Protein AF-A0A6P0J1I3-F1 (afdb_monomer)

Secondary structure (DSSP, 8-state):
-------PPPP-------PPPPPPPP-----------HHHHHHHHHHHHHHHHHHHHHHHHHHHHHHHTPPP-EEEEEEEE---TTTTTSHHHHTTTSTT-----S--HHHHHHHHT-HHHHHHHHHHHTTT-TT--HHHHHHHEEEEE-TTSSEEEEEEEES-HHHHHHHHHHHHHHHHHHHHHT-

Solvent-accessible surface area (backbone atoms only — not comparable to full-atom values): 11989 Å² total; per-residue (Å²): 134,90,80,91,84,82,82,78,84,81,82,86,80,77,87,85,84,79,84,77,81,77,82,74,77,74,85,84,74,72,80,78,71,92,62,82,64,57,68,63,52,51,56,49,44,70,78,40,40,69,60,51,50,50,53,51,50,54,53,46,65,64,47,49,71,58,63,73,68,57,80,64,74,40,75,51,74,52,76,46,81,62,74,63,87,61,70,87,80,58,63,85,72,53,58,82,76,54,78,87,61,88,71,74,86,58,70,63,58,68,60,50,52,51,55,70,66,28,70,71,59,46,44,63,42,44,64,61,46,38,75,82,40,70,85,64,43,73,67,67,50,55,73,38,47,44,78,43,66,55,78,94,56,56,34,37,39,39,34,38,53,41,75,48,65,69,59,46,50,52,54,51,51,44,48,51,52,52,54,51,51,52,62,59,73,71,104

Radius of gyration: 41.88 Å; Cα contacts (8 Å, |Δi|>4): 114; chains: 1; bounding box: 74×70×117 Å

pLDDT: mean 77.7, std 18.68, range [36.69, 96.56]

Mean predicted aligned error: 16.61 Å

Sequence (187 aa):
MINNFSPSPLPVASNNGNFPPLPQGSPWLEPDDSEWDLGRWLMVLERRSLVIIGVVATGMSYVYPRTVNEEPIYQSKFRILVEPVNAANDLGNLTSVLGQQNLKSGLDYETQIQVLRSPELMALVLQELQKTHPEISYNSLISDLKITRLGKTKILEISYQGNDPDLILTILNQLAEVYLTYSLEER

Foldseek 3Di:
DDDDDDDDDDDDDDDDDDDDPDDDDDPPDDPPPPDPPVVVVVVVCVVCVVVVCVVVVVVCVVCVVVVVPPQDKDKDKDKDQDDDPPPPPDCPPPDVPDPDDPPPPPDPVVVVVCVLLDPVLVVQLCVVLCVPPVVDDSVNFVVQWDWDDDPSHSMIMIMGMDRDPVSRVSSNVSSVVSVVVVSVVSD

Structure (mmCIF, N/CA/C/O backbone):
data_AF-A0A6P0J1I3-F1
#
_entry.id   AF-A0A6P0J1I3-F1
#
loop_
_atom_site.group_PDB
_atom_site.id
_atom_site.type_symbol
_atom_site.label_atom_id
_atom_site.label_alt_id
_atom_site.label_comp_id
_atom_site.label_asym_id
_atom_site.label_entity_id
_atom_site.label_seq_id
_atom_site.pdbx_PDB_ins_code
_atom_site.Cartn_x
_atom_site.Cartn_y
_atom_site.Cartn_z
_atom_site.occupancy
_atom_site.B_iso_or_equiv
_atom_site.auth_seq_id
_atom_site.auth_comp_id
_atom_site.auth_asym_id
_atom_site.auth_atom_id
_atom_site.pdbx_PDB_model_num
ATOM 1 N N . MET A 1 1 ? 32.118 61.249 -86.527 1.00 38.62 1 MET A N 1
ATOM 2 C CA . MET A 1 1 ? 32.386 59.845 -86.144 1.00 38.62 1 MET A CA 1
ATOM 3 C C . MET A 1 1 ? 31.019 59.163 -86.021 1.00 38.62 1 MET A C 1
ATOM 5 O O . MET A 1 1 ? 30.212 59.699 -85.280 1.00 38.62 1 MET A O 1
ATOM 9 N N . ILE A 1 2 ? 30.610 58.351 -87.015 1.00 36.69 2 ILE A N 1
ATOM 10 C CA . ILE A 1 2 ? 30.537 56.858 -86.973 1.00 36.69 2 ILE A CA 1
ATOM 11 C C . ILE A 1 2 ? 29.423 56.404 -85.991 1.00 36.69 2 ILE A C 1
ATOM 13 O O . ILE A 1 2 ? 29.505 56.791 -84.838 1.00 36.69 2 ILE A O 1
ATOM 17 N N . ASN A 1 3 ? 28.378 55.607 -86.264 1.00 37.66 3 ASN A N 1
ATOM 18 C CA . ASN A 1 3 ? 27.874 54.787 -87.381 1.00 37.66 3 ASN A CA 1
ATOM 19 C C . ASN A 1 3 ? 26.369 54.510 -87.102 1.00 37.66 3 ASN A C 1
ATOM 21 O O . ASN A 1 3 ? 25.982 54.364 -85.949 1.00 37.66 3 ASN A O 1
ATOM 25 N N . ASN A 1 4 ? 25.481 54.600 -88.096 1.00 42.16 4 ASN A N 1
ATOM 26 C CA . ASN A 1 4 ? 24.854 53.481 -88.826 1.00 42.16 4 ASN A CA 1
ATOM 27 C C . ASN A 1 4 ? 24.135 52.411 -87.974 1.00 42.16 4 ASN A C 1
ATOM 29 O O . ASN A 1 4 ? 24.782 51.508 -87.455 1.00 42.16 4 ASN A O 1
ATOM 33 N N . PHE A 1 5 ? 22.798 52.426 -87.990 1.00 43.12 5 PHE A N 1
ATOM 34 C CA . PHE A 1 5 ? 21.978 51.222 -87.829 1.00 43.12 5 PHE A CA 1
ATOM 35 C C . PHE A 1 5 ? 20.846 51.245 -88.858 1.00 43.12 5 PHE A C 1
ATOM 37 O O . PHE A 1 5 ? 19.848 51.943 -88.704 1.00 43.12 5 PHE A O 1
ATOM 44 N N . SER A 1 6 ? 21.038 50.482 -89.932 1.00 55.91 6 SER A N 1
ATOM 45 C CA . SER A 1 6 ? 19.956 50.047 -90.814 1.00 55.91 6 SER A CA 1
ATOM 46 C C . SER A 1 6 ? 19.303 48.808 -90.195 1.00 55.91 6 SER A C 1
ATOM 48 O O . SER A 1 6 ? 20.028 47.852 -89.915 1.00 55.91 6 SER A O 1
ATOM 50 N N . PRO A 1 7 ? 17.978 48.759 -89.992 1.00 58.03 7 PRO A N 1
ATOM 51 C CA . PRO A 1 7 ? 17.292 47.499 -89.757 1.00 58.03 7 PRO A CA 1
ATOM 52 C C . PRO A 1 7 ? 16.921 46.853 -91.101 1.00 58.03 7 PRO A C 1
ATOM 54 O O . PRO A 1 7 ? 16.130 47.392 -91.874 1.00 58.03 7 PRO A O 1
ATOM 57 N N . SER A 1 8 ? 17.508 45.690 -91.383 1.00 55.69 8 SER A N 1
ATOM 58 C CA . SER A 1 8 ? 17.100 44.807 -92.481 1.00 55.69 8 SER A CA 1
ATOM 59 C C . SER A 1 8 ? 15.675 44.274 -92.242 1.00 55.69 8 SER A C 1
ATOM 61 O O . SER A 1 8 ? 15.341 43.962 -91.096 1.00 55.69 8 SER A O 1
ATOM 63 N N . PRO A 1 9 ? 14.832 44.114 -93.278 1.00 55.75 9 PRO A N 1
ATOM 64 C CA . PRO A 1 9 ? 13.500 43.540 -93.115 1.00 55.75 9 PRO A CA 1
ATOM 65 C C . PRO A 1 9 ? 13.587 42.025 -92.874 1.00 55.75 9 PRO A C 1
ATOM 67 O O . PRO A 1 9 ? 14.337 41.321 -93.552 1.00 55.75 9 PRO A O 1
ATOM 70 N N . LEU A 1 10 ? 12.804 41.516 -91.919 1.00 53.19 10 LEU A N 1
ATOM 71 C CA . LEU A 1 10 ? 12.631 40.075 -91.730 1.00 53.19 10 LEU A CA 1
ATOM 72 C C . LEU A 1 10 ? 11.754 39.504 -92.861 1.00 53.19 10 LEU A C 1
ATOM 74 O O . LEU A 1 10 ? 10.752 40.126 -93.226 1.00 53.19 10 LEU A O 1
ATOM 78 N N . PRO A 1 11 ? 12.101 38.334 -93.424 1.00 52.66 11 PRO A N 1
ATOM 79 C CA . PRO A 1 11 ? 11.354 37.734 -94.520 1.00 52.66 11 PRO A CA 1
ATOM 80 C C . PRO A 1 11 ? 9.991 37.213 -94.043 1.00 52.66 11 PRO A C 1
ATOM 82 O O . PRO A 1 11 ? 9.906 36.410 -93.116 1.00 52.66 11 PRO A O 1
ATOM 85 N N . VAL A 1 12 ? 8.919 37.632 -94.720 1.00 50.69 12 VAL A N 1
ATOM 86 C CA . VAL A 1 12 ? 7.600 36.995 -94.610 1.00 50.69 12 VAL A CA 1
ATOM 87 C C . VAL A 1 12 ? 7.656 35.688 -95.398 1.00 50.69 12 VAL A C 1
ATOM 89 O O . VAL A 1 12 ? 7.603 35.690 -96.627 1.00 50.69 12 VAL A O 1
ATOM 92 N N . ALA A 1 13 ? 7.799 34.566 -94.693 1.00 45.72 13 ALA A N 1
ATOM 93 C CA . ALA A 1 13 ? 7.677 33.242 -95.286 1.00 45.72 13 ALA A CA 1
ATOM 94 C C . ALA A 1 13 ? 6.192 32.865 -95.406 1.00 45.72 13 ALA A C 1
ATOM 96 O O . ALA A 1 13 ? 5.467 32.740 -94.420 1.00 45.72 13 ALA A O 1
ATOM 97 N N . SER A 1 14 ? 5.764 32.726 -96.657 1.00 43.69 14 SER A N 1
ATOM 98 C CA . SER A 1 14 ? 4.448 32.293 -97.110 1.00 43.69 14 SER A CA 1
ATOM 99 C C . SER A 1 14 ? 4.128 30.852 -96.694 1.00 43.69 14 SER A C 1
ATOM 101 O O . SER A 1 14 ? 4.871 29.934 -97.020 1.00 43.69 14 SER A O 1
ATOM 103 N N . ASN A 1 15 ? 2.975 30.694 -96.042 1.00 49.19 15 ASN A N 1
ATOM 104 C CA . ASN A 1 15 ? 1.936 29.683 -96.275 1.00 49.19 15 ASN A CA 1
ATOM 105 C C . ASN A 1 15 ? 2.357 28.314 -96.858 1.00 49.19 15 ASN A C 1
ATOM 107 O O . ASN A 1 15 ? 2.600 28.212 -98.060 1.00 49.19 15 ASN A O 1
ATOM 111 N N . ASN A 1 16 ? 2.318 27.264 -96.025 1.00 43.78 16 ASN A N 1
ATOM 112 C CA . ASN A 1 16 ? 1.574 26.014 -96.271 1.00 43.78 16 ASN A CA 1
ATOM 113 C C . ASN A 1 16 ? 1.935 24.934 -95.232 1.00 43.78 16 ASN A C 1
ATOM 115 O O . ASN A 1 16 ? 3.087 24.517 -95.153 1.00 43.78 16 ASN A O 1
ATOM 119 N N . GLY A 1 17 ? 0.924 24.389 -94.546 1.00 44.28 17 GLY A N 1
ATOM 120 C CA . GLY A 1 17 ? 0.972 23.022 -94.009 1.00 44.28 17 GLY A CA 1
ATOM 121 C C . GLY A 1 17 ? 0.945 22.871 -92.484 1.00 44.28 17 GLY A C 1
ATOM 122 O O . GLY A 1 17 ? 1.840 23.327 -91.787 1.00 44.28 17 GLY A O 1
ATOM 123 N N . ASN A 1 18 ? -0.058 22.115 -92.020 1.00 46.62 18 ASN A N 1
ATOM 124 C CA . ASN A 1 18 ? -0.163 21.431 -90.725 1.00 46.62 18 ASN A CA 1
ATOM 125 C C . ASN A 1 18 ? -0.131 22.277 -89.439 1.00 46.62 18 ASN A C 1
ATOM 127 O O . ASN A 1 18 ? 0.920 22.574 -88.878 1.00 46.62 18 ASN A O 1
ATOM 131 N N . PHE A 1 19 ? -1.315 22.508 -88.865 1.00 51.97 19 PHE A N 1
ATOM 132 C CA . PHE A 1 19 ? -1.425 22.784 -87.433 1.00 51.97 19 PHE A CA 1
ATOM 133 C C . PHE A 1 19 ? -0.961 21.544 -86.640 1.00 51.97 19 PHE A C 1
ATOM 135 O O . PHE A 1 19 ? -1.405 20.435 -86.956 1.00 51.97 19 PHE A O 1
ATOM 142 N N . PRO A 1 20 ? -0.086 21.680 -85.628 1.00 60.12 20 PRO A N 1
ATOM 143 C CA . PRO A 1 20 ? 0.224 20.574 -84.729 1.00 60.12 20 PRO A CA 1
ATOM 144 C C . PRO A 1 20 ? -1.030 20.191 -83.918 1.00 60.12 20 PRO A C 1
ATOM 146 O O . PRO A 1 20 ? -1.821 21.078 -83.579 1.00 60.12 20 PRO A O 1
ATOM 149 N N . PRO A 1 21 ? -1.247 18.902 -83.591 1.00 61.88 21 PRO A N 1
ATOM 150 C CA . PRO A 1 21 ? -2.333 18.524 -82.696 1.00 61.88 21 PRO A CA 1
ATOM 151 C C . PRO A 1 21 ? -2.118 19.179 -81.325 1.00 61.88 21 PRO A C 1
ATOM 153 O O . PRO A 1 21 ? -0.993 19.237 -80.823 1.00 61.88 21 PRO A O 1
ATOM 156 N N . LEU A 1 22 ? -3.202 19.685 -80.730 1.00 56.06 22 LEU A N 1
ATOM 157 C CA . LEU A 1 22 ? -3.197 20.212 -79.365 1.00 56.06 22 LEU A CA 1
ATOM 158 C C . LEU A 1 22 ? -2.636 19.145 -78.406 1.00 56.06 22 LEU A C 1
ATOM 160 O O . LEU A 1 22 ? -2.958 17.964 -78.574 1.00 56.06 22 LEU A O 1
ATOM 164 N N . PRO A 1 23 ? -1.807 19.527 -77.417 1.00 58.03 23 PRO A N 1
ATOM 165 C CA . PRO A 1 23 ? -1.237 18.577 -76.475 1.00 58.03 23 PRO A CA 1
ATOM 166 C C . PRO A 1 23 ? -2.370 17.859 -75.739 1.00 58.03 23 PRO A C 1
ATOM 168 O O . PRO A 1 23 ? -3.188 18.493 -75.070 1.00 58.03 23 PRO A O 1
ATOM 171 N N . GLN A 1 24 ? -2.430 16.535 -75.898 1.00 59.28 24 GLN A N 1
ATOM 172 C CA . GLN A 1 24 ? -3.292 15.696 -75.078 1.00 59.28 24 GLN A CA 1
ATOM 173 C C . GLN A 1 24 ? -2.924 15.913 -73.612 1.00 59.28 24 GLN A C 1
ATOM 175 O O . GLN A 1 24 ? -1.741 15.990 -73.269 1.00 59.28 24 GLN A O 1
ATOM 180 N N . GLY A 1 25 ? -3.955 16.059 -72.779 1.00 48.34 25 GLY A N 1
ATOM 181 C CA . GLY A 1 25 ? -3.821 16.256 -71.345 1.00 48.34 25 GLY A CA 1
ATOM 182 C C . GLY A 1 25 ? -2.841 15.254 -70.749 1.00 48.34 25 GLY A C 1
ATOM 183 O O . GLY A 1 25 ? -2.860 14.066 -71.064 1.00 48.34 25 GLY A O 1
ATOM 184 N N . SER A 1 26 ? -1.957 15.770 -69.907 1.00 53.91 26 SER A N 1
ATOM 185 C CA . SER A 1 26 ? -1.086 14.979 -69.057 1.00 53.91 26 SER A CA 1
ATOM 186 C C . SER A 1 26 ? -1.870 13.856 -68.360 1.00 53.91 26 SER A C 1
ATOM 188 O O . SER A 1 26 ? -2.873 14.170 -67.721 1.00 53.91 26 SER A O 1
ATOM 190 N N . PRO A 1 27 ? -1.387 12.599 -68.359 1.00 51.66 27 PRO A N 1
ATOM 191 C CA . PRO A 1 27 ? -1.979 11.506 -67.578 1.00 51.66 27 PRO A CA 1
ATOM 192 C C . PRO A 1 27 ? -1.726 11.664 -66.065 1.00 51.66 27 PRO A C 1
ATOM 194 O O . PRO A 1 27 ? -1.972 10.759 -65.278 1.00 51.66 27 PRO A O 1
ATOM 197 N N . TRP A 1 28 ? -1.210 12.816 -65.635 1.00 53.59 28 TRP A N 1
ATOM 198 C CA . TRP A 1 28 ? -0.947 13.125 -64.241 1.00 53.59 28 TRP A CA 1
ATOM 199 C C . TRP A 1 28 ? -2.260 13.474 -63.544 1.00 53.59 28 TRP A C 1
ATOM 201 O O . 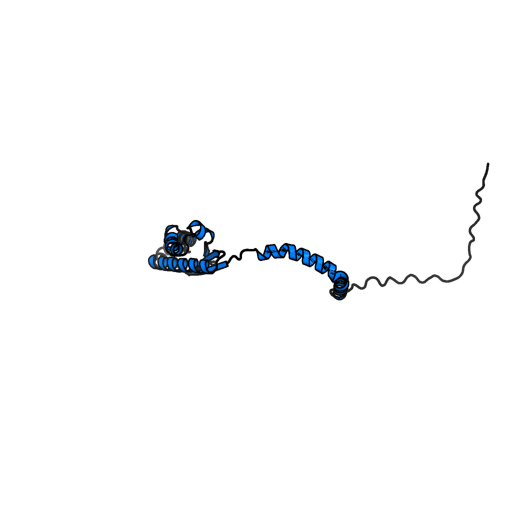TRP A 1 28 ? -2.647 14.639 -63.511 1.00 53.59 28 TRP A O 1
ATOM 211 N N . LEU A 1 29 ? -2.952 12.444 -63.067 1.00 58.31 29 LEU A N 1
ATOM 212 C CA . LEU A 1 29 ? -3.575 12.308 -61.745 1.00 58.31 29 LEU A CA 1
ATOM 213 C C . LEU A 1 29 ? -4.582 11.146 -61.834 1.00 58.31 29 LEU A C 1
ATOM 215 O O . LEU A 1 29 ? -5.794 11.348 -61.836 1.00 58.31 29 LEU A O 1
ATOM 219 N N . GLU A 1 30 ? -4.077 9.915 -61.895 1.00 56.91 30 GLU A N 1
ATOM 220 C CA . GLU A 1 30 ? -4.781 8.848 -61.185 1.00 56.91 30 GLU A CA 1
ATOM 221 C C . GLU A 1 30 ? -4.474 9.065 -59.697 1.00 56.91 30 GLU A C 1
ATOM 223 O O . GLU A 1 30 ? -3.298 9.198 -59.332 1.00 56.91 30 GLU A O 1
ATOM 228 N N . PRO A 1 31 ? -5.493 9.224 -58.838 1.00 57.59 31 PRO A N 1
ATOM 229 C CA . PRO A 1 31 ? -5.269 9.147 -57.411 1.00 57.59 31 PRO A CA 1
ATOM 230 C C . PRO A 1 31 ? -4.819 7.711 -57.146 1.00 57.59 31 PRO A C 1
ATOM 232 O O . PRO A 1 31 ? -5.569 6.777 -57.397 1.00 57.59 31 PRO A O 1
ATOM 235 N N . ASP A 1 32 ? -3.564 7.544 -56.733 1.00 59.25 32 ASP A N 1
ATOM 236 C CA . ASP A 1 32 ? -3.074 6.270 -56.219 1.00 59.25 32 ASP A CA 1
ATOM 237 C C . ASP A 1 32 ? -3.875 6.013 -54.944 1.00 59.25 32 ASP A C 1
ATOM 239 O O . ASP A 1 32 ? -3.686 6.678 -53.914 1.00 59.25 32 ASP A O 1
ATOM 243 N N . ASP A 1 33 ? -4.895 5.173 -55.091 1.00 58.94 33 ASP A N 1
ATOM 244 C CA . ASP A 1 33 ? -5.772 4.746 -54.024 1.00 58.94 33 ASP A CA 1
ATOM 245 C C . ASP A 1 33 ? -4.883 4.290 -52.874 1.00 58.94 33 ASP A C 1
ATOM 247 O O . ASP A 1 33 ? -3.932 3.538 -53.056 1.00 58.94 33 ASP A O 1
ATOM 251 N N . SER A 1 34 ? -5.150 4.826 -51.692 1.00 62.56 34 SER A N 1
ATOM 252 C CA . SER A 1 34 ? -4.352 4.686 -50.483 1.00 62.56 34 SER A CA 1
ATOM 253 C C . SER A 1 34 ? -4.163 3.226 -50.043 1.00 62.56 34 SER A C 1
ATOM 255 O O . SER A 1 34 ? -4.785 2.771 -49.085 1.00 62.56 34 SER A O 1
ATOM 257 N N . GLU A 1 35 ? -3.270 2.507 -50.704 1.00 61.16 35 GLU A N 1
ATOM 258 C CA . GLU A 1 35 ? -2.689 1.250 -50.272 1.00 61.16 35 GLU A CA 1
ATOM 259 C C . GLU A 1 35 ? -1.276 1.600 -49.817 1.00 61.16 35 GLU A C 1
ATOM 261 O O . GLU A 1 35 ? -0.476 2.144 -50.573 1.00 61.16 35 GLU A O 1
ATOM 266 N N . TRP A 1 36 ? -0.987 1.417 -48.528 1.00 60.84 36 TRP A N 1
ATOM 267 C CA . TRP A 1 36 ? 0.335 1.699 -47.976 1.00 60.84 36 TRP A CA 1
ATOM 268 C C . TRP A 1 36 ? 1.431 1.171 -48.904 1.00 60.84 36 TRP A C 1
ATOM 270 O O . TRP A 1 36 ? 1.520 -0.032 -49.137 1.00 60.84 36 TRP A O 1
ATOM 280 N N . ASP A 1 37 ? 2.287 2.071 -49.387 1.00 74.06 37 ASP A N 1
ATOM 281 C CA . ASP A 1 37 ? 3.362 1.779 -50.339 1.00 74.06 37 ASP A CA 1
ATOM 282 C C . ASP A 1 37 ? 4.531 1.040 -49.641 1.00 74.06 37 ASP A C 1
ATOM 284 O O . ASP A 1 37 ? 5.679 1.491 -49.593 1.00 74.06 37 ASP A O 1
ATOM 288 N N . LEU A 1 38 ? 4.221 -0.088 -48.989 1.00 77.50 38 LEU A N 1
ATOM 289 C CA . LEU A 1 38 ? 5.118 -0.906 -48.168 1.00 77.50 38 LEU A CA 1
ATOM 290 C C . LEU A 1 38 ? 6.331 -1.373 -48.978 1.00 77.50 38 LEU A C 1
ATOM 292 O O . LEU A 1 38 ? 7.438 -1.445 -48.446 1.00 77.50 38 LEU A O 1
ATOM 296 N N . GLY A 1 39 ? 6.145 -1.624 -50.277 1.00 78.31 39 GLY A N 1
ATOM 297 C CA . GLY A 1 39 ? 7.222 -1.985 -51.198 1.00 78.31 39 GLY A CA 1
ATOM 298 C C . GLY A 1 39 ? 8.269 -0.879 -51.349 1.00 78.31 39 GLY A C 1
ATOM 299 O O . GLY A 1 39 ? 9.472 -1.153 -51.317 1.00 78.31 39 GLY A O 1
ATOM 300 N N . ARG A 1 40 ? 7.838 0.388 -51.425 1.00 77.75 40 ARG A N 1
ATOM 301 C CA . ARG A 1 40 ? 8.746 1.542 -51.482 1.00 77.75 40 ARG A CA 1
ATOM 302 C C . ARG A 1 40 ? 9.532 1.709 -50.179 1.00 77.75 40 ARG A C 1
ATOM 304 O O . ARG A 1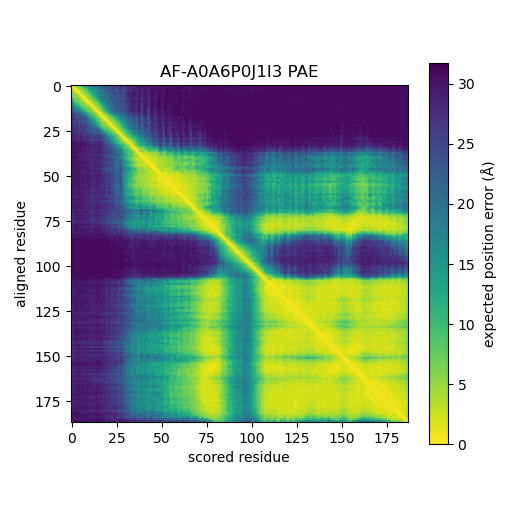 40 ? 10.733 1.976 -50.223 1.00 77.75 40 ARG A O 1
ATOM 311 N N . TRP A 1 41 ? 8.899 1.494 -49.024 1.00 82.50 41 TRP A N 1
ATOM 312 C CA . TRP A 1 41 ? 9.568 1.544 -47.716 1.00 82.50 41 TRP A CA 1
ATOM 313 C C . TRP A 1 41 ? 10.557 0.392 -47.501 1.00 82.50 41 TRP A C 1
ATOM 315 O O . TRP A 1 41 ? 11.65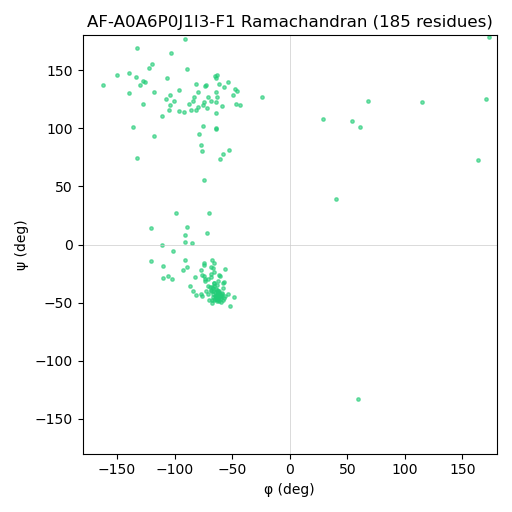2 0.629 -46.991 1.00 82.50 41 TRP A O 1
AT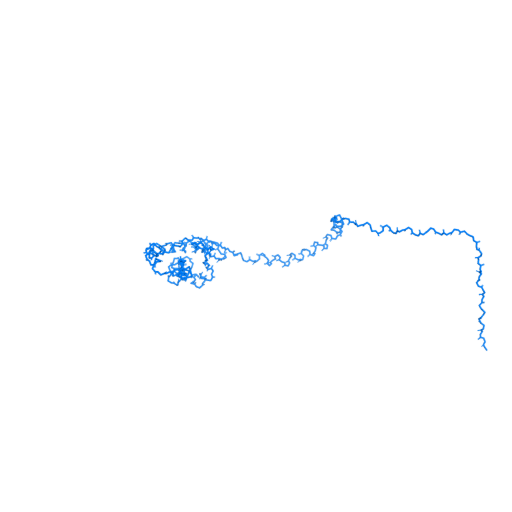OM 325 N N . LEU A 1 42 ? 10.227 -0.826 -47.943 1.00 81.19 42 LEU A N 1
ATOM 326 C CA . LEU A 1 42 ? 11.133 -1.980 -47.890 1.00 81.19 42 LEU A CA 1
ATOM 327 C C . LEU A 1 42 ? 12.400 -1.750 -48.721 1.00 81.19 42 LEU A C 1
ATOM 329 O O . LEU A 1 42 ? 13.501 -2.043 -48.258 1.00 81.19 42 LEU A O 1
ATOM 333 N N . MET A 1 43 ? 12.274 -1.134 -49.899 1.00 81.00 43 MET A N 1
ATOM 334 C CA . MET A 1 43 ? 13.428 -0.793 -50.738 1.00 81.00 43 MET A CA 1
ATOM 335 C C . MET A 1 43 ? 14.339 0.267 -50.089 1.00 81.00 43 MET A C 1
ATOM 337 O O . MET A 1 43 ? 15.567 0.213 -50.214 1.00 81.00 43 MET A O 1
ATOM 341 N N . VAL A 1 44 ? 13.759 1.229 -49.362 1.00 83.75 44 VAL A N 1
ATOM 342 C CA . VAL A 1 44 ? 14.521 2.208 -48.564 1.00 83.75 44 VAL A CA 1
ATOM 343 C C . VAL A 1 44 ? 15.201 1.531 -47.373 1.00 83.75 44 VAL A C 1
ATOM 345 O O . VAL A 1 44 ? 16.359 1.844 -47.084 1.00 83.75 44 VAL A O 1
ATOM 348 N N . LEU A 1 45 ? 14.516 0.593 -46.714 1.00 84.25 45 LEU A N 1
ATOM 349 C CA . LEU A 1 45 ? 15.052 -0.172 -45.592 1.00 84.25 45 LEU A CA 1
ATOM 350 C C . LEU A 1 45 ? 16.260 -1.014 -46.018 1.00 84.25 45 LEU A C 1
ATOM 352 O O . LEU A 1 45 ? 17.271 -0.993 -45.329 1.00 84.25 45 LEU A O 1
ATOM 356 N N . GLU A 1 46 ? 16.211 -1.676 -47.174 1.00 84.75 46 GLU A N 1
ATOM 357 C CA . GLU A 1 46 ? 17.329 -2.475 -47.688 1.00 84.75 46 GLU A CA 1
ATOM 358 C C . GLU A 1 46 ? 18.563 -1.604 -47.983 1.00 84.75 46 GLU A C 1
ATOM 360 O O . GLU A 1 46 ? 19.671 -1.896 -47.528 1.00 84.75 46 GLU A O 1
ATOM 365 N N . ARG A 1 47 ? 18.369 -0.465 -48.664 1.00 86.38 47 ARG A N 1
ATOM 366 C CA . ARG A 1 47 ? 19.464 0.439 -49.061 1.00 86.38 47 ARG A CA 1
ATOM 367 C C . ARG A 1 47 ? 20.049 1.270 -47.921 1.00 86.38 47 ARG A C 1
ATOM 369 O O . ARG A 1 47 ? 21.193 1.706 -48.026 1.00 86.38 47 ARG A O 1
ATOM 376 N N . ARG A 1 48 ? 19.274 1.557 -46.871 1.00 89.06 48 ARG A N 1
ATOM 377 C CA . ARG A 1 48 ? 19.680 2.434 -45.753 1.00 89.06 48 ARG A CA 1
ATOM 378 C C . ARG A 1 48 ? 19.663 1.735 -44.393 1.00 89.06 48 ARG A C 1
ATOM 380 O O . ARG A 1 48 ? 19.769 2.415 -43.372 1.00 89.06 48 ARG A O 1
ATOM 387 N N . SER A 1 49 ? 19.584 0.404 -44.375 1.00 86.25 49 SER A N 1
ATOM 388 C CA . SER A 1 49 ? 19.527 -0.433 -43.166 1.00 86.25 49 SER A CA 1
ATOM 389 C C . SER A 1 49 ? 20.595 -0.061 -42.140 1.00 86.25 49 SER A C 1
ATOM 391 O O . SER A 1 49 ? 20.267 0.133 -40.977 1.00 86.25 49 SER A O 1
ATOM 393 N N . LEU A 1 50 ? 21.846 0.142 -42.562 1.00 90.44 50 LEU A N 1
ATOM 394 C CA . LEU A 1 50 ? 22.948 0.500 -41.659 1.00 90.44 50 LEU A CA 1
ATOM 395 C C . LEU A 1 50 ? 22.735 1.837 -40.933 1.00 90.44 50 LEU A C 1
ATOM 397 O O . LEU A 1 50 ? 22.993 1.934 -39.736 1.00 90.44 50 LEU A O 1
ATOM 401 N N . VAL A 1 51 ? 22.240 2.863 -41.633 1.00 93.25 51 VAL A N 1
ATOM 402 C CA . VAL A 1 51 ? 21.978 4.182 -41.030 1.00 93.25 51 VAL A CA 1
ATOM 403 C C . VAL A 1 51 ? 20.779 4.104 -40.090 1.00 93.25 51 VAL A C 1
ATOM 405 O O . VAL A 1 51 ? 20.825 4.640 -38.987 1.00 93.25 51 VAL A O 1
ATOM 408 N N . ILE A 1 52 ? 19.724 3.397 -40.503 1.00 91.50 52 ILE A N 1
ATOM 409 C CA . ILE A 1 52 ? 18.511 3.207 -39.699 1.00 91.50 52 ILE A CA 1
ATOM 410 C C . ILE A 1 52 ? 18.846 2.444 -38.415 1.00 91.50 52 ILE A C 1
ATOM 412 O O . ILE A 1 52 ? 18.501 2.904 -37.330 1.00 91.50 52 ILE A O 1
ATOM 416 N N . ILE A 1 53 ? 19.584 1.335 -38.520 1.00 93.94 53 ILE A N 1
ATOM 417 C CA . ILE A 1 53 ? 20.068 0.568 -37.368 1.00 93.94 53 ILE A CA 1
ATOM 418 C C . ILE A 1 53 ? 20.940 1.449 -36.476 1.00 93.94 53 ILE A C 1
ATOM 420 O O . ILE A 1 53 ? 20.760 1.418 -35.267 1.00 93.94 53 ILE A O 1
ATOM 424 N N . GLY A 1 54 ? 21.831 2.273 -37.035 1.00 95.44 54 GLY A N 1
ATOM 425 C CA . GLY A 1 54 ? 22.666 3.186 -36.250 1.00 95.44 54 GLY A CA 1
ATOM 426 C C . GLY A 1 54 ? 21.856 4.187 -35.422 1.00 95.44 54 GLY A C 1
ATOM 427 O O . GLY A 1 54 ? 22.115 4.360 -34.229 1.00 95.44 54 GLY A O 1
ATOM 428 N N . VAL A 1 55 ? 20.840 4.814 -36.023 1.00 94.00 55 VAL A N 1
ATOM 429 C CA . VAL A 1 55 ? 19.960 5.768 -35.326 1.00 94.00 55 VAL A CA 1
ATOM 430 C C . VAL A 1 55 ? 19.114 5.062 -34.264 1.00 94.00 55 VAL A C 1
ATOM 432 O O . VAL A 1 55 ? 19.040 5.537 -33.131 1.00 94.00 55 VAL A O 1
ATOM 435 N N . VAL A 1 56 ? 18.528 3.908 -34.598 1.00 94.75 56 VAL A N 1
ATOM 436 C CA . VAL A 1 56 ? 17.730 3.105 -33.658 1.00 94.75 56 VAL A CA 1
ATOM 437 C C . VAL A 1 56 ? 18.592 2.619 -32.495 1.00 94.75 56 VAL A C 1
ATOM 439 O O . VAL A 1 56 ? 18.202 2.793 -31.344 1.00 94.75 56 VAL A O 1
ATOM 442 N N . ALA A 1 57 ? 19.778 2.077 -32.772 1.00 94.75 57 ALA A N 1
ATOM 443 C CA . ALA A 1 57 ? 20.713 1.604 -31.759 1.00 94.75 57 ALA A CA 1
ATOM 444 C C . ALA A 1 57 ? 21.159 2.743 -30.837 1.00 94.75 57 ALA A C 1
ATOM 446 O O . ALA A 1 57 ? 21.149 2.572 -29.626 1.00 94.75 57 ALA A O 1
ATOM 447 N N . THR A 1 58 ? 21.461 3.926 -31.381 1.00 93.81 58 THR A N 1
ATOM 448 C CA . THR A 1 58 ? 21.829 5.102 -30.573 1.00 93.81 58 THR A CA 1
ATOM 449 C C . THR A 1 58 ? 20.684 5.530 -29.652 1.00 93.81 58 THR A C 1
ATOM 451 O O . THR A 1 58 ? 20.903 5.782 -28.467 1.00 93.81 58 THR A O 1
ATOM 454 N N . GLY A 1 59 ? 19.450 5.568 -30.168 1.00 92.25 59 GLY A N 1
ATOM 455 C CA . GLY A 1 59 ? 18.267 5.878 -29.364 1.00 92.25 59 GLY A CA 1
ATOM 456 C C . GLY A 1 59 ? 18.006 4.834 -28.276 1.00 92.25 59 GLY A C 1
ATOM 457 O O . GLY A 1 59 ? 17.793 5.186 -27.116 1.00 92.25 59 GLY A O 1
ATOM 458 N N . MET A 1 60 ? 18.090 3.546 -28.619 1.00 91.50 60 MET A N 1
ATOM 459 C CA . MET A 1 60 ? 17.926 2.447 -27.665 1.00 91.50 60 MET A CA 1
ATOM 460 C C . MET A 1 60 ? 19.019 2.455 -26.597 1.00 91.50 60 MET A C 1
ATOM 462 O O . MET A 1 60 ? 18.695 2.350 -25.421 1.00 91.50 60 MET A O 1
ATOM 466 N N . SER A 1 61 ? 20.289 2.651 -26.958 1.00 89.50 61 SER A N 1
ATOM 467 C CA . SER A 1 61 ? 21.396 2.740 -25.997 1.00 89.50 61 SER A CA 1
ATOM 468 C C . SER A 1 61 ? 21.242 3.893 -25.006 1.00 89.50 61 SER A C 1
ATOM 470 O O . SER A 1 61 ? 21.752 3.797 -23.894 1.00 89.50 61 SER A O 1
ATOM 472 N N . TYR A 1 62 ? 20.535 4.964 -25.375 1.00 89.56 62 TYR A N 1
ATOM 473 C CA . TYR A 1 62 ? 20.248 6.070 -24.466 1.00 89.56 62 TYR A CA 1
ATOM 474 C C . TYR A 1 62 ? 19.127 5.742 -23.465 1.00 89.56 62 TYR A C 1
ATOM 476 O O . TYR A 1 62 ? 19.237 6.067 -22.283 1.00 89.56 62 TYR A O 1
ATOM 484 N N . VAL A 1 63 ? 18.049 5.095 -23.920 1.00 88.62 63 VAL A N 1
ATOM 485 C CA . VAL A 1 63 ? 16.860 4.816 -23.090 1.00 88.62 63 VAL A CA 1
ATOM 486 C C . VAL A 1 63 ? 17.024 3.544 -22.253 1.00 88.62 63 VAL A C 1
ATOM 488 O O . VAL A 1 63 ? 16.666 3.531 -21.079 1.00 88.62 63 VAL A O 1
ATOM 491 N N . TYR A 1 64 ? 17.616 2.494 -22.824 1.00 88.38 64 TYR A N 1
ATOM 492 C CA . TYR A 1 64 ? 17.755 1.170 -22.215 1.00 88.38 64 TYR A CA 1
ATOM 493 C C . TYR A 1 64 ? 18.361 1.172 -20.799 1.00 88.38 64 TYR A C 1
ATOM 495 O O . TYR A 1 64 ? 17.719 0.636 -19.897 1.00 88.38 64 TYR A O 1
ATOM 503 N N . PRO A 1 65 ? 19.531 1.795 -20.534 1.00 86.25 65 PRO A N 1
ATOM 504 C CA . PRO A 1 65 ? 20.096 1.796 -19.182 1.00 86.25 65 PRO A CA 1
ATOM 505 C C . PRO A 1 65 ? 19.230 2.570 -18.183 1.00 86.25 65 PRO A C 1
ATOM 507 O O . PRO A 1 65 ? 19.304 2.319 -16.985 1.00 86.25 65 PRO A O 1
ATOM 510 N N . ARG A 1 66 ? 18.410 3.510 -18.665 1.00 81.50 66 ARG A N 1
ATOM 511 C CA . ARG A 1 66 ? 17.517 4.301 -17.821 1.00 81.50 66 ARG A CA 1
ATOM 512 C C . ARG A 1 66 ? 16.296 3.490 -17.398 1.00 81.50 66 ARG A C 1
ATOM 514 O O . ARG A 1 66 ? 15.964 3.496 -16.224 1.00 81.50 66 ARG A O 1
ATOM 521 N N . THR A 1 67 ? 15.693 2.763 -18.337 1.00 85.81 67 THR A N 1
ATOM 522 C CA . THR A 1 67 ? 14.513 1.921 -18.093 1.00 85.81 67 THR A CA 1
ATOM 523 C C . THR A 1 67 ? 14.836 0.674 -17.271 1.00 85.81 67 THR A C 1
ATOM 525 O O . THR A 1 67 ? 14.031 0.268 -16.444 1.00 85.81 67 THR A O 1
ATOM 528 N N . VAL A 1 68 ? 16.011 0.061 -17.454 1.00 80.50 68 VAL A N 1
ATOM 529 C CA . VAL A 1 68 ? 16.396 -1.142 -16.687 1.00 80.50 68 VAL A CA 1
ATOM 530 C C . VAL A 1 68 ? 16.642 -0.839 -15.202 1.00 80.50 68 VAL A C 1
ATOM 532 O O . VAL A 1 68 ? 16.476 -1.725 -14.371 1.00 80.50 68 VAL A O 1
ATOM 535 N N . ASN A 1 69 ? 16.997 0.402 -14.859 1.00 76.12 69 ASN A N 1
ATOM 536 C CA . ASN A 1 69 ? 17.234 0.831 -13.477 1.00 76.12 69 ASN A CA 1
ATOM 537 C C . ASN A 1 69 ? 15.984 1.393 -12.776 1.00 76.12 69 ASN A C 1
ATOM 539 O O . ASN A 1 69 ? 16.106 1.951 -11.686 1.00 76.12 69 ASN A O 1
ATOM 543 N N . GLU A 1 70 ? 14.797 1.293 -13.375 1.00 77.50 70 GLU A N 1
ATOM 544 C CA . GLU A 1 70 ? 13.563 1.664 -12.681 1.00 77.50 70 GLU A CA 1
ATOM 545 C C . GLU A 1 70 ? 13.250 0.615 -11.605 1.00 77.50 70 GLU A C 1
ATOM 547 O O . GLU A 1 70 ? 13.061 -0.564 -11.905 1.00 77.50 70 GLU A O 1
ATOM 552 N N . GLU A 1 71 ? 13.231 1.036 -10.336 1.00 77.56 71 GLU A N 1
ATOM 553 C CA . GLU A 1 71 ? 12.891 0.151 -9.221 1.00 77.56 71 GLU A CA 1
ATOM 554 C C . GLU A 1 71 ? 11.431 -0.317 -9.362 1.00 77.56 71 GLU A C 1
ATOM 556 O O . GLU A 1 71 ? 10.525 0.521 -9.441 1.00 77.56 71 GLU A O 1
ATOM 561 N N . PRO A 1 72 ? 11.167 -1.636 -9.415 1.00 83.69 72 PRO A N 1
ATOM 562 C CA . PRO A 1 72 ? 9.805 -2.134 -9.525 1.00 83.69 72 PRO A CA 1
ATOM 563 C C . PRO A 1 72 ? 9.039 -1.847 -8.230 1.00 83.69 72 PRO A C 1
ATOM 565 O O . PRO A 1 72 ? 9.433 -2.290 -7.153 1.00 83.69 72 PRO A O 1
ATOM 568 N N . ILE A 1 73 ? 7.915 -1.137 -8.347 1.00 88.94 73 ILE A N 1
ATOM 569 C CA . ILE A 1 73 ? 6.989 -0.907 -7.234 1.00 88.94 73 ILE A CA 1
ATOM 570 C C . ILE A 1 73 ? 5.937 -2.013 -7.254 1.00 88.94 73 ILE A C 1
ATOM 572 O O . ILE A 1 73 ? 5.119 -2.108 -8.172 1.00 88.94 73 ILE A O 1
ATOM 576 N N . TYR A 1 74 ? 5.950 -2.845 -6.222 1.00 93.31 74 TYR A N 1
ATOM 577 C CA . TYR A 1 74 ? 4.952 -3.878 -5.993 1.00 93.31 74 TYR A CA 1
ATOM 578 C C . TYR A 1 74 ? 3.799 -3.317 -5.165 1.00 93.31 74 TYR A C 1
ATOM 580 O O . TYR A 1 74 ? 3.970 -2.407 -4.355 1.00 93.31 74 TYR A O 1
ATOM 588 N N . GLN A 1 75 ? 2.605 -3.875 -5.356 1.00 93.00 75 GLN A N 1
ATOM 589 C CA . GLN A 1 75 ? 1.420 -3.508 -4.590 1.00 93.00 75 GLN A CA 1
ATOM 590 C C . GLN A 1 75 ? 0.615 -4.759 -4.247 1.00 93.00 75 GLN A C 1
ATOM 592 O O . GLN A 1 75 ? 0.276 -5.548 -5.130 1.00 93.00 75 GLN A O 1
ATOM 597 N N . SER A 1 76 ? 0.247 -4.898 -2.975 1.00 95.38 76 SER A N 1
ATOM 598 C CA . SER A 1 76 ? -0.664 -5.945 -2.504 1.00 95.38 76 SER A CA 1
ATOM 599 C C . SER A 1 76 ? -1.907 -5.338 -1.860 1.00 95.38 76 SER A C 1
ATOM 601 O O . SER A 1 76 ? -1.890 -4.185 -1.421 1.00 95.38 76 SER A O 1
ATOM 603 N N . LYS A 1 77 ? -3.016 -6.087 -1.855 1.00 96.06 77 LYS A N 1
ATOM 604 C CA . LYS A 1 77 ? -4.313 -5.605 -1.364 1.00 96.06 77 LYS A CA 1
ATOM 605 C C . LYS A 1 77 ? -5.198 -6.702 -0.785 1.00 96.06 77 LYS A C 1
ATOM 607 O O . LYS A 1 77 ? -5.248 -7.811 -1.311 1.00 96.06 77 LYS A O 1
ATOM 612 N N . PHE A 1 78 ? -5.971 -6.342 0.234 1.00 95.56 78 PHE A N 1
ATOM 613 C CA . PHE A 1 78 ? -7.060 -7.149 0.781 1.00 95.56 78 PHE A CA 1
ATOM 614 C C . PHE A 1 78 ? -8.317 -6.301 0.971 1.00 95.56 78 PHE A C 1
ATOM 616 O O . PHE A 1 78 ? -8.305 -5.077 0.819 1.00 95.56 78 PHE A O 1
ATOM 623 N N . ARG A 1 79 ? -9.438 -6.969 1.247 1.00 94.50 79 ARG A N 1
ATOM 624 C CA . ARG A 1 79 ? -10.754 -6.336 1.350 1.00 94.50 79 ARG A CA 1
ATOM 625 C C . ARG A 1 79 ? -11.441 -6.756 2.631 1.00 94.50 79 ARG A C 1
ATOM 627 O O . ARG A 1 79 ? -11.446 -7.939 2.955 1.00 94.50 79 ARG A O 1
ATOM 634 N N . ILE A 1 80 ? -12.069 -5.794 3.294 1.00 90.62 80 I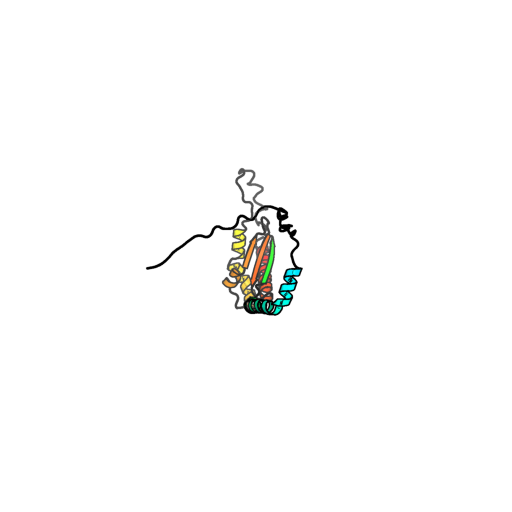LE A N 1
ATOM 635 C CA . ILE A 1 80 ? -12.873 -6.029 4.494 1.00 90.62 80 ILE A CA 1
ATOM 636 C C . ILE A 1 80 ? -14.274 -5.458 4.309 1.00 90.62 80 ILE A C 1
ATOM 638 O O . ILE A 1 80 ? -14.454 -4.382 3.732 1.00 90.62 80 ILE A O 1
ATOM 642 N N . LEU A 1 81 ? -15.274 -6.195 4.787 1.00 89.12 81 LEU A N 1
ATOM 643 C CA . LEU A 1 81 ? -16.651 -5.725 4.868 1.00 89.12 81 LEU A CA 1
ATOM 644 C C . LEU A 1 81 ? -16.835 -5.008 6.204 1.00 89.12 81 LEU A C 1
ATOM 646 O O . LEU A 1 81 ? -16.655 -5.618 7.253 1.00 89.12 81 LEU A O 1
ATOM 650 N N . VAL A 1 82 ? -17.212 -3.733 6.159 1.00 82.50 82 VAL A N 1
ATOM 651 C CA . VAL A 1 82 ? -17.480 -2.935 7.356 1.00 82.50 82 VAL A CA 1
ATOM 652 C C . VAL A 1 82 ? -18.985 -2.798 7.523 1.00 82.50 82 VAL A C 1
ATOM 654 O O . VAL A 1 82 ? -19.679 -2.271 6.645 1.00 82.50 82 VAL A O 1
ATOM 657 N N . GLU A 1 83 ? -19.498 -3.282 8.647 1.00 73.50 83 GLU A N 1
ATOM 658 C CA . GLU A 1 83 ? -20.906 -3.170 9.010 1.00 73.50 83 GLU A CA 1
ATOM 659 C C . GLU A 1 83 ? -21.092 -2.139 10.125 1.00 73.50 83 GLU A C 1
ATOM 661 O O . GLU A 1 83 ? -20.231 -2.000 10.988 1.00 73.50 83 GLU A O 1
ATOM 666 N N . PRO A 1 84 ? -22.191 -1.371 10.101 1.00 61.31 84 PRO A N 1
ATOM 667 C CA . PRO A 1 84 ? -22.436 -0.367 11.124 1.00 61.31 84 PRO A CA 1
ATOM 668 C C . PRO A 1 84 ? -22.896 -1.060 12.410 1.00 61.31 84 PRO A C 1
ATOM 670 O O . PRO A 1 84 ? -23.959 -1.682 12.415 1.00 61.31 84 PRO A O 1
ATOM 673 N N . VAL A 1 85 ? -22.146 -0.879 13.500 1.00 57.69 85 VAL A N 1
ATOM 674 C CA . VAL A 1 85 ? -22.447 -1.448 14.830 1.00 57.69 85 VAL A CA 1
ATOM 675 C C . VAL A 1 85 ? -23.846 -1.068 15.358 1.00 57.69 85 VAL A C 1
ATOM 677 O O . VAL A 1 85 ? -24.437 -1.803 16.138 1.00 57.69 85 VAL A O 1
ATOM 680 N N . ASN A 1 86 ? -24.445 0.020 14.848 1.00 51.62 86 ASN A N 1
ATOM 681 C CA . ASN A 1 86 ? -25.710 0.581 15.348 1.00 51.62 86 ASN A CA 1
ATOM 682 C C . ASN A 1 86 ? -26.931 0.448 14.411 1.00 51.62 86 ASN A C 1
ATOM 684 O O . ASN A 1 86 ? -28.020 0.899 14.768 1.00 51.62 86 ASN A O 1
ATOM 688 N N . ALA A 1 87 ? -26.817 -0.139 13.210 1.00 50.28 87 ALA A N 1
ATOM 689 C CA . ALA A 1 87 ? -27.954 -0.118 12.270 1.00 50.28 87 ALA A CA 1
ATOM 690 C C . ALA A 1 87 ? -29.106 -1.068 12.636 1.00 50.28 87 ALA A C 1
ATOM 692 O O . ALA A 1 87 ? -30.201 -0.912 12.097 1.00 50.28 87 ALA A O 1
ATOM 693 N N . ALA A 1 88 ? -28.883 -2.035 13.527 1.00 47.50 88 ALA A N 1
ATOM 694 C CA . ALA A 1 88 ? -29.912 -3.001 13.900 1.00 47.50 88 ALA A CA 1
ATOM 695 C C . ALA A 1 88 ? -30.897 -2.473 14.962 1.00 47.50 88 ALA A C 1
ATOM 697 O O . ALA A 1 88 ? -32.051 -2.893 14.952 1.00 47.50 88 ALA A O 1
ATOM 698 N N . ASN A 1 89 ? -30.489 -1.536 15.832 1.00 49.47 89 ASN A N 1
ATOM 699 C CA . ASN A 1 89 ? -31.261 -1.236 17.047 1.00 49.47 89 ASN A CA 1
ATOM 700 C C . ASN A 1 89 ? -31.973 0.126 17.104 1.00 49.47 89 ASN A C 1
ATOM 702 O O . ASN A 1 89 ? -32.903 0.242 17.896 1.00 49.47 89 ASN A O 1
ATOM 706 N N . ASP A 1 90 ? -31.616 1.132 16.294 1.00 49.97 90 ASP A N 1
ATOM 707 C CA . ASP A 1 90 ? -32.089 2.513 16.562 1.00 49.97 90 ASP A CA 1
ATOM 708 C C . ASP A 1 90 ? -32.925 3.169 15.439 1.00 49.97 90 ASP A C 1
ATOM 710 O O . ASP A 1 90 ? -33.637 4.151 15.643 1.00 49.97 90 ASP A O 1
ATOM 714 N N . LEU A 1 91 ? -32.926 2.608 14.225 1.00 53.47 91 LEU A N 1
ATOM 715 C CA . LEU A 1 91 ? -33.578 3.246 13.068 1.00 53.47 91 LEU A CA 1
ATOM 716 C C . LEU A 1 91 ? -35.043 2.855 12.848 1.00 53.47 91 LEU A C 1
ATOM 718 O O . LEU A 1 91 ? -35.730 3.537 12.089 1.00 53.47 91 LEU A O 1
ATOM 722 N N . GLY A 1 92 ? -35.541 1.805 13.505 1.00 54.44 92 GLY A N 1
ATOM 723 C CA . GLY A 1 92 ? -36.934 1.365 13.361 1.00 54.44 92 GLY A CA 1
ATOM 724 C C . GLY A 1 92 ? -37.951 2.233 14.113 1.00 54.44 92 GLY A C 1
ATOM 725 O O . GLY A 1 92 ? -39.103 2.306 13.699 1.00 54.44 92 GLY A O 1
ATOM 726 N N . ASN A 1 93 ? -37.539 2.908 15.195 1.00 49.88 93 ASN A N 1
ATOM 727 C CA . ASN A 1 93 ? -38.473 3.585 16.108 1.00 49.88 93 ASN A CA 1
ATOM 728 C C . ASN A 1 93 ? -38.482 5.120 15.977 1.00 49.88 93 ASN A C 1
ATOM 730 O O . ASN A 1 93 ? -39.514 5.744 16.208 1.00 49.88 93 ASN A O 1
ATOM 734 N N . LEU A 1 94 ? -37.377 5.742 15.547 1.00 52.62 94 LEU A N 1
ATOM 735 C CA . LEU A 1 94 ? -37.260 7.208 15.444 1.00 52.62 94 LEU A CA 1
ATOM 736 C C . LEU A 1 94 ? -37.625 7.782 14.062 1.00 52.62 94 LEU A C 1
ATOM 738 O O . LEU A 1 94 ? -38.007 8.948 13.955 1.00 52.62 94 LEU A O 1
ATOM 742 N N . THR A 1 95 ? -37.563 6.974 13.000 1.00 54.31 95 THR A N 1
ATOM 743 C CA . THR A 1 95 ? -37.879 7.402 11.621 1.00 54.31 95 THR A CA 1
ATOM 744 C C . THR A 1 95 ? -39.374 7.580 11.355 1.00 54.31 95 THR A C 1
ATOM 746 O O . THR A 1 95 ? -39.740 8.273 10.407 1.00 54.31 95 THR A O 1
ATOM 749 N N . SER A 1 96 ? -40.247 7.015 12.195 1.00 53.81 96 SER A N 1
ATOM 750 C CA . SER A 1 96 ? -41.698 7.220 12.088 1.00 53.81 96 SER A CA 1
ATOM 751 C C . SER A 1 96 ? -42.157 8.583 12.630 1.00 53.81 96 SER A C 1
ATOM 753 O O . SER A 1 96 ? -43.215 9.068 12.232 1.00 53.81 96 SER A O 1
ATOM 755 N N . VAL A 1 97 ? -41.362 9.223 13.499 1.00 57.72 97 VAL A N 1
ATOM 756 C CA . VAL A 1 97 ? -41.753 10.441 14.236 1.00 57.72 97 VAL A CA 1
ATOM 757 C C . VAL A 1 97 ? -41.154 11.718 13.637 1.00 57.72 97 VAL A C 1
ATOM 759 O O . VAL A 1 97 ? -41.769 12.780 13.710 1.00 57.72 97 VAL A O 1
ATOM 762 N N . LEU A 1 98 ? -39.977 11.643 13.013 1.00 53.94 98 LEU A N 1
ATOM 763 C CA . LEU A 1 98 ? -39.260 12.813 12.501 1.00 53.94 98 LEU A CA 1
ATOM 764 C C . LEU A 1 98 ? -39.113 12.707 10.984 1.00 53.94 98 LEU A C 1
ATOM 766 O O . LEU A 1 98 ? -38.194 12.077 10.467 1.00 53.94 98 LEU A O 1
ATOM 770 N N . GLY A 1 99 ? -40.071 13.307 10.277 1.00 46.78 99 GLY A N 1
ATOM 771 C CA . GLY A 1 99 ? -40.177 13.259 8.825 1.00 46.78 99 GLY A CA 1
ATOM 772 C C . GLY A 1 99 ? -38.853 13.524 8.110 1.00 46.78 99 GLY A C 1
ATOM 773 O O . GLY A 1 99 ? -38.260 14.585 8.264 1.00 46.78 99 GLY A O 1
ATOM 774 N N . GLN A 1 100 ? -38.438 12.540 7.309 1.00 49.66 100 GLN A N 1
ATOM 775 C CA . GLN A 1 100 ? -37.736 12.674 6.029 1.00 49.66 100 GLN A CA 1
ATOM 776 C C . GLN A 1 100 ? -36.656 13.766 5.941 1.00 49.66 100 GLN A C 1
ATOM 778 O O . GLN A 1 100 ? -36.488 14.416 4.912 1.00 49.66 100 GLN A O 1
ATOM 783 N N . GLN A 1 101 ? -35.875 13.952 7.000 1.00 42.31 101 GLN A N 1
ATOM 784 C CA . GLN A 1 101 ? -34.570 14.576 6.872 1.00 42.31 101 GLN A CA 1
ATOM 785 C C . GLN A 1 101 ? -33.606 13.499 6.401 1.00 42.31 101 GLN A C 1
ATOM 787 O O . GLN A 1 101 ? -33.697 12.355 6.837 1.00 42.31 101 GLN A O 1
ATOM 792 N N . ASN A 1 102 ? -32.737 13.859 5.459 1.00 42.59 102 ASN A N 1
ATOM 793 C CA . ASN A 1 102 ? -31.680 13.024 4.896 1.00 42.59 102 ASN A CA 1
ATOM 794 C C . ASN A 1 102 ? -30.800 12.431 6.007 1.00 42.59 102 ASN A C 1
ATOM 796 O O . ASN A 1 102 ? -29.704 12.920 6.282 1.00 42.59 102 ASN A O 1
ATOM 800 N N . LEU A 1 103 ? -31.262 11.351 6.629 1.00 46.19 103 LEU A N 1
ATOM 801 C CA . LEU A 1 103 ? -30.423 10.460 7.391 1.00 46.19 103 LEU A CA 1
ATOM 802 C C . LEU A 1 103 ? -29.470 9.885 6.356 1.00 46.19 103 LEU A C 1
ATOM 804 O O . LEU A 1 103 ? -29.816 8.995 5.577 1.00 46.19 103 LEU A O 1
ATOM 808 N N . LYS A 1 104 ? -28.256 10.432 6.311 1.00 48.78 104 LYS A N 1
ATOM 809 C CA . LYS A 1 104 ? -27.097 9.698 5.831 1.00 48.78 104 LYS A CA 1
ATOM 810 C C . LYS A 1 104 ? -26.948 8.489 6.762 1.00 48.78 104 LYS A C 1
ATOM 812 O O . LYS A 1 104 ? -26.043 8.436 7.576 1.00 48.78 104 LYS A O 1
ATOM 817 N N . SER A 1 105 ? -27.822 7.493 6.624 1.00 48.44 105 SER A N 1
ATOM 818 C CA . SER A 1 105 ? -27.706 6.147 7.196 1.00 48.44 105 SER A CA 1
ATOM 819 C C . SER A 1 105 ? -26.588 5.361 6.496 1.00 48.44 105 SER A C 1
ATOM 821 O O . SER A 1 105 ? -26.639 4.141 6.363 1.00 48.44 105 SER A O 1
ATOM 823 N N . GLY A 1 106 ? -25.597 6.077 5.966 1.00 54.78 106 GLY A N 1
ATOM 824 C CA . GLY A 1 106 ? -24.384 5.534 5.408 1.00 54.78 106 GLY A CA 1
ATOM 825 C C . GLY A 1 106 ? -23.353 5.601 6.510 1.00 54.78 106 GLY A C 1
ATOM 826 O O . GLY A 1 106 ? -23.007 6.693 6.942 1.00 54.78 106 GLY A O 1
ATOM 827 N N . LEU A 1 107 ? -22.922 4.426 6.952 1.00 62.28 107 LEU A N 1
ATOM 828 C CA . LEU A 1 107 ? -21.712 4.183 7.731 1.00 62.28 107 LEU A CA 1
ATOM 829 C C . LEU A 1 107 ? -20.672 5.294 7.502 1.00 62.28 107 LEU A C 1
ATOM 831 O O . LEU A 1 107 ? -20.373 5.618 6.348 1.00 62.28 107 LEU A O 1
ATOM 835 N N . ASP A 1 108 ? -20.168 5.901 8.574 1.00 78.69 108 ASP A N 1
ATOM 836 C CA . ASP A 1 108 ? -19.171 6.964 8.470 1.00 78.69 108 ASP A CA 1
ATOM 837 C C . ASP A 1 108 ? -17.799 6.357 8.153 1.00 78.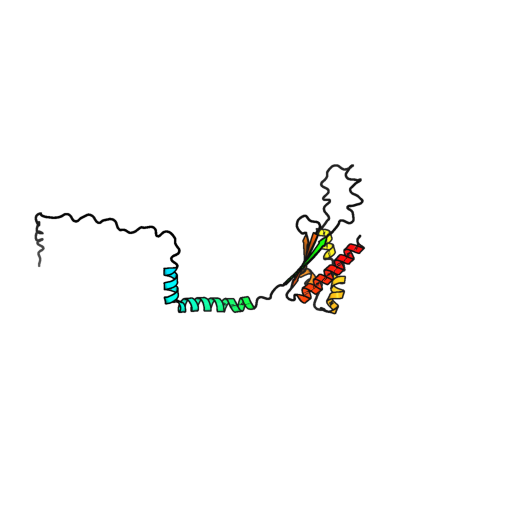69 108 ASP A C 1
ATOM 839 O O . ASP A 1 108 ? -16.971 6.100 9.026 1.00 78.69 108 ASP A O 1
ATOM 843 N N . TYR A 1 109 ? -17.601 6.039 6.871 1.00 83.69 109 TYR A N 1
ATOM 844 C CA . TYR A 1 109 ? -16.382 5.403 6.378 1.00 83.69 109 TYR A CA 1
ATOM 845 C C . TYR A 1 109 ? -15.153 6.276 6.601 1.00 83.69 109 TYR A C 1
ATOM 847 O O . TYR A 1 109 ? -14.079 5.724 6.795 1.00 83.69 109 TYR A O 1
ATOM 855 N N . GLU A 1 110 ? -15.294 7.603 6.579 1.00 86.25 110 GLU A N 1
ATOM 856 C CA . GLU A 1 110 ? -14.169 8.505 6.839 1.00 86.25 110 GLU A CA 1
ATOM 857 C C . GLU A 1 110 ? -13.688 8.333 8.281 1.00 86.25 110 GLU A C 1
ATOM 859 O O . GLU A 1 110 ? -12.502 8.092 8.508 1.00 86.25 110 GLU A O 1
ATOM 864 N N . THR A 1 111 ? -14.619 8.320 9.240 1.00 88.81 111 THR A N 1
ATOM 865 C CA . THR A 1 111 ? -14.295 8.018 10.640 1.00 88.81 111 THR A CA 1
ATOM 866 C C . THR A 1 111 ? -13.700 6.615 10.789 1.00 88.81 111 THR A C 1
ATOM 868 O O . THR A 1 111 ? -12.657 6.473 11.424 1.00 88.81 111 THR A O 1
ATOM 871 N N . GLN A 1 112 ? -14.263 5.580 10.148 1.00 88.00 112 GLN A N 1
ATOM 872 C CA . GLN A 1 112 ? -13.685 4.228 10.218 1.00 88.00 112 GLN A CA 1
ATOM 873 C C . GLN A 1 112 ? -12.252 4.184 9.667 1.00 88.00 112 GLN A C 1
ATOM 875 O O . GLN A 1 112 ? -11.370 3.578 10.269 1.00 88.00 112 GLN A O 1
ATOM 880 N N . ILE A 1 113 ? -11.999 4.821 8.522 1.00 91.94 113 ILE A N 1
ATOM 881 C CA . ILE A 1 113 ? -10.665 4.871 7.914 1.00 91.94 113 ILE A CA 1
ATOM 882 C C . ILE A 1 113 ? -9.688 5.603 8.838 1.00 91.94 113 ILE A C 1
ATOM 884 O O . ILE A 1 113 ? -8.543 5.171 8.971 1.00 91.94 113 ILE A O 1
ATOM 888 N N . GLN A 1 114 ? -10.125 6.679 9.494 1.00 91.94 114 GLN A N 1
ATOM 889 C CA . GLN A 1 114 ? -9.302 7.412 10.451 1.00 91.94 114 GLN A CA 1
ATOM 890 C C . GLN A 1 114 ? -8.949 6.557 11.674 1.00 91.94 114 GLN A C 1
ATOM 892 O O . GLN A 1 114 ? -7.798 6.569 12.106 1.00 91.94 114 GLN A O 1
ATOM 897 N N . VAL A 1 115 ? -9.899 5.769 12.182 1.00 92.31 115 VAL A N 1
ATOM 898 C CA . VAL A 1 115 ? -9.660 4.812 13.271 1.00 92.31 115 VAL A CA 1
ATOM 899 C C . VAL A 1 115 ? -8.672 3.731 12.838 1.00 92.31 115 VAL A C 1
ATOM 901 O O . VAL A 1 115 ? -7.681 3.505 13.529 1.00 92.31 115 VAL A O 1
ATOM 904 N N .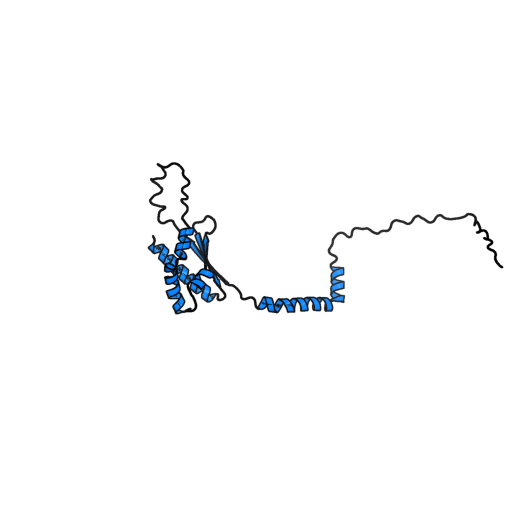 LEU A 1 116 ? -8.858 3.135 11.655 1.00 92.62 116 LEU A N 1
ATOM 905 C CA . LEU A 1 116 ? -7.937 2.132 11.106 1.00 92.62 116 LEU A CA 1
ATOM 906 C C . LEU A 1 116 ? -6.523 2.683 10.873 1.00 92.62 116 LEU A C 1
ATOM 908 O O . LEU A 1 116 ? -5.567 1.917 10.897 1.00 92.62 116 LEU A O 1
ATOM 912 N N . ARG A 1 117 ? -6.368 3.995 10.659 1.00 94.50 117 ARG A N 1
ATOM 913 C CA . ARG A 1 117 ? -5.067 4.682 10.547 1.00 94.50 117 ARG A CA 1
ATOM 914 C C . ARG A 1 117 ? -4.541 5.217 11.879 1.00 94.50 117 ARG A C 1
ATOM 916 O O . ARG A 1 117 ? -3.507 5.878 11.883 1.00 94.50 117 ARG A O 1
ATOM 923 N N . SER A 1 118 ? -5.245 4.998 12.986 1.00 94.94 118 SER A N 1
ATOM 924 C CA . SER A 1 118 ? -4.862 5.575 14.270 1.00 94.94 118 SER A CA 1
ATOM 925 C C . SER A 1 118 ? -3.496 5.050 14.740 1.00 94.94 118 SER A C 1
ATOM 927 O O . SER A 1 118 ? -3.169 3.879 14.518 1.00 94.94 118 SER A O 1
ATOM 929 N N . PRO A 1 119 ? -2.690 5.884 15.424 1.00 94.50 119 PRO A N 1
ATOM 930 C CA . PRO A 1 119 ? -1.410 5.452 15.980 1.00 94.50 119 PRO A CA 1
ATOM 931 C C . PRO A 1 119 ? -1.528 4.263 16.934 1.00 94.50 119 PRO A C 1
ATOM 933 O O . PRO A 1 119 ? -0.620 3.444 16.987 1.00 94.50 119 PRO A O 1
ATOM 936 N N . GLU A 1 120 ? -2.641 4.154 17.661 1.00 92.62 120 GLU A N 1
ATOM 937 C CA . GLU A 1 120 ? -2.889 3.073 18.617 1.00 92.62 120 GLU A CA 1
ATOM 938 C C . GLU A 1 120 ? -3.046 1.718 17.916 1.00 92.62 120 GLU A C 1
ATOM 940 O O . GLU A 1 120 ? -2.315 0.782 18.235 1.00 92.62 120 GLU A O 1
ATOM 945 N N . LEU A 1 121 ? -3.899 1.624 16.886 1.00 92.81 121 LEU A N 1
ATOM 946 C CA . LEU A 1 121 ? -4.026 0.385 16.106 1.00 92.81 121 LEU A CA 1
ATOM 947 C C . LEU A 1 121 ? -2.757 0.068 15.313 1.00 92.81 121 LEU A C 1
ATOM 949 O O . LEU A 1 121 ? -2.361 -1.092 15.206 1.00 92.81 121 LEU A O 1
ATOM 953 N N . MET A 1 122 ? -2.088 1.088 14.773 1.00 94.88 122 MET A N 1
ATOM 954 C CA . MET A 1 122 ? -0.833 0.887 14.046 1.00 94.88 122 MET A CA 1
ATOM 955 C C . MET A 1 122 ? 0.308 0.448 14.962 1.00 94.88 122 MET A C 1
ATOM 957 O O . MET A 1 122 ? 1.190 -0.276 14.509 1.00 94.88 122 MET A O 1
ATOM 961 N N . ALA A 1 123 ? 0.291 0.819 16.243 1.00 94.12 123 ALA A N 1
ATOM 962 C CA . ALA A 1 123 ? 1.276 0.346 17.207 1.00 94.12 123 ALA A CA 1
ATOM 963 C C . ALA A 1 123 ? 1.192 -1.175 17.409 1.00 94.12 123 ALA A C 1
ATOM 965 O O . ALA A 1 123 ? 2.235 -1.822 17.478 1.00 94.12 123 ALA A O 1
ATOM 966 N N . LEU A 1 124 ? -0.018 -1.751 17.424 1.00 93.69 124 LEU A N 1
ATOM 967 C CA . LEU A 1 124 ? -0.214 -3.206 17.509 1.00 93.69 124 LEU A CA 1
ATOM 968 C C . LEU A 1 124 ? 0.395 -3.930 16.300 1.00 93.69 124 LEU A C 1
ATOM 970 O O . LEU A 1 124 ? 1.034 -4.968 16.442 1.00 93.69 124 LEU A O 1
ATOM 974 N N . VAL A 1 125 ? 0.243 -3.351 15.106 1.00 94.19 125 VAL A N 1
ATOM 975 C CA . VAL A 1 125 ? 0.840 -3.873 13.866 1.00 94.19 125 VAL A CA 1
ATOM 976 C C . VAL A 1 125 ? 2.366 -3.757 13.909 1.00 94.19 125 VAL A C 1
ATOM 978 O O . VAL A 1 125 ? 3.077 -4.721 13.628 1.00 94.19 125 VAL A O 1
ATOM 981 N N . LEU A 1 126 ? 2.883 -2.587 14.292 1.00 94.69 126 LEU A N 1
ATOM 982 C CA . LEU A 1 126 ? 4.321 -2.320 14.361 1.00 94.69 126 LEU A CA 1
ATOM 983 C C . LEU A 1 126 ? 5.032 -3.195 15.390 1.00 94.69 126 LEU A C 1
ATOM 985 O O . LEU A 1 126 ? 6.163 -3.597 15.142 1.00 94.69 126 LEU A O 1
ATOM 989 N N . GLN A 1 127 ? 4.388 -3.511 16.515 1.00 93.44 127 GLN A N 1
ATOM 990 C CA . GLN A 1 127 ? 4.976 -4.357 17.551 1.00 93.44 127 GLN A CA 1
ATOM 991 C C . GLN A 1 127 ? 5.381 -5.734 17.011 1.00 93.44 127 GLN A C 1
ATOM 993 O O . GLN A 1 127 ? 6.419 -6.262 17.413 1.00 93.44 127 GLN A O 1
ATOM 998 N N . GLU A 1 128 ? 4.585 -6.304 16.105 1.00 91.25 128 GLU A N 1
ATOM 999 C CA . GLU A 1 128 ? 4.901 -7.593 15.493 1.00 91.25 128 GLU A CA 1
ATOM 1000 C C . GLU A 1 128 ? 5.896 -7.438 14.343 1.00 91.25 128 GLU A C 1
ATOM 1002 O O . GLU A 1 128 ? 6.889 -8.163 14.285 1.00 91.25 128 GLU A O 1
ATOM 1007 N N . LEU A 1 129 ? 5.699 -6.434 13.482 1.00 92.75 129 LEU A N 1
ATOM 1008 C CA . LEU A 1 129 ? 6.576 -6.200 12.333 1.00 92.75 129 LEU A CA 1
ATOM 1009 C C . LEU A 1 129 ? 8.011 -5.863 12.741 1.00 92.75 129 LEU A C 1
ATOM 1011 O O . LEU A 1 129 ? 8.952 -6.378 12.142 1.00 92.75 129 LEU A O 1
ATOM 1015 N N . GLN A 1 130 ? 8.203 -5.055 13.785 1.00 93.25 130 GLN A N 1
ATOM 1016 C CA . GLN A 1 130 ? 9.531 -4.622 14.229 1.00 93.25 130 GLN A CA 1
ATOM 1017 C C . GLN A 1 130 ? 10.388 -5.751 14.813 1.00 93.25 130 GLN A C 1
ATOM 1019 O O . GLN A 1 130 ? 11.598 -5.578 14.950 1.00 93.25 130 GLN A O 1
ATOM 1024 N N . LYS A 1 131 ? 9.808 -6.921 15.120 1.00 92.12 131 LYS A N 1
ATOM 1025 C CA . LYS A 1 131 ? 10.582 -8.108 15.523 1.00 92.12 131 LYS A CA 1
ATOM 1026 C C . LYS A 1 131 ? 11.455 -8.635 14.386 1.00 92.12 131 LYS A C 1
ATOM 1028 O O . LYS A 1 131 ? 12.532 -9.166 14.645 1.00 92.12 131 LYS A O 1
ATOM 1033 N N . THR A 1 132 ? 10.987 -8.495 13.148 1.00 89.00 132 THR A N 1
ATOM 1034 C CA . THR A 1 132 ? 11.675 -8.978 11.942 1.00 89.00 132 THR A CA 1
ATOM 1035 C C . THR A 1 132 ? 12.210 -7.823 11.091 1.00 89.00 132 THR A C 1
ATOM 1037 O O . THR A 1 132 ? 13.250 -7.978 10.460 1.00 89.00 132 THR A O 1
ATOM 1040 N N . HIS A 1 133 ? 11.554 -6.660 11.140 1.00 90.19 133 HIS A N 1
ATOM 1041 C CA . HIS A 1 133 ? 11.824 -5.472 10.324 1.00 90.19 133 HIS A CA 1
ATOM 1042 C C . HIS A 1 133 ? 11.867 -4.188 11.180 1.00 90.19 133 HIS A C 1
ATOM 1044 O O . HIS A 1 133 ? 10.915 -3.396 11.183 1.00 90.19 133 HIS A O 1
ATOM 1050 N N . PRO A 1 134 ? 12.941 -3.968 11.963 1.00 89.75 134 PRO A N 1
ATOM 1051 C CA . PRO A 1 134 ? 13.063 -2.831 12.883 1.00 89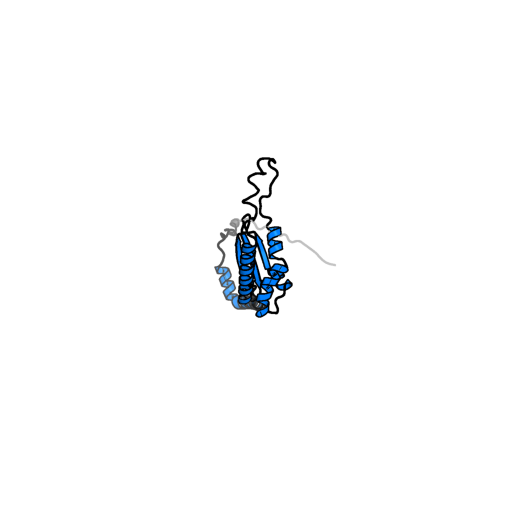.75 134 PRO A CA 1
ATOM 1052 C C . PRO A 1 134 ? 13.134 -1.460 12.189 1.00 89.75 134 PRO A C 1
ATOM 1054 O O . PRO A 1 134 ? 12.943 -0.429 12.832 1.00 89.75 134 PRO A O 1
ATOM 1057 N N . GLU A 1 135 ? 13.410 -1.428 10.888 1.00 90.56 135 GLU A N 1
ATOM 1058 C CA . GLU A 1 135 ? 13.447 -0.228 10.054 1.00 90.56 135 GLU A CA 1
ATOM 1059 C C . GLU A 1 135 ? 12.066 0.410 9.835 1.00 90.56 135 GLU A C 1
ATOM 1061 O O . GLU A 1 135 ? 11.976 1.590 9.488 1.00 90.56 135 GLU A O 1
ATOM 1066 N N . ILE A 1 136 ? 10.983 -0.345 10.050 1.00 91.44 136 ILE A N 1
ATOM 1067 C CA . ILE A 1 136 ? 9.624 0.124 9.789 1.00 91.44 136 ILE A CA 1
ATOM 1068 C C . ILE A 1 136 ? 9.156 1.011 10.938 1.00 91.44 136 ILE A C 1
ATOM 1070 O O . ILE A 1 136 ? 8.994 0.592 12.087 1.00 91.44 136 ILE A O 1
ATOM 1074 N N . SER A 1 137 ? 8.882 2.262 10.594 1.00 93.62 137 SER A N 1
ATOM 1075 C CA . SER A 1 137 ? 8.273 3.251 11.475 1.00 93.62 137 SER A CA 1
ATOM 1076 C C . SER A 1 137 ? 6.796 3.453 11.138 1.00 93.62 137 SER A C 1
ATOM 1078 O O . SER A 1 137 ? 6.330 3.125 10.047 1.00 93.62 137 SER A O 1
ATOM 1080 N N . TYR A 1 138 ? 6.059 4.086 12.049 1.00 94.00 138 TYR A N 1
ATOM 1081 C CA . TYR A 1 138 ? 4.686 4.519 11.779 1.00 94.00 138 TYR A CA 1
ATOM 1082 C C . TYR A 1 138 ? 4.580 5.383 10.513 1.00 94.00 138 TYR A C 1
ATOM 1084 O O . TYR A 1 138 ? 3.686 5.181 9.695 1.00 94.00 138 TYR A O 1
ATOM 1092 N N . ASN A 1 139 ? 5.519 6.313 10.318 1.00 94.06 139 ASN A N 1
ATOM 1093 C CA . ASN A 1 139 ? 5.480 7.230 9.182 1.00 94.06 139 ASN A CA 1
ATOM 1094 C C . ASN A 1 139 ? 5.688 6.502 7.849 1.00 94.06 139 ASN A C 1
ATOM 1096 O O . ASN A 1 139 ? 4.958 6.785 6.904 1.00 94.06 139 ASN A O 1
ATOM 1100 N N . SER A 1 140 ? 6.631 5.554 7.792 1.00 92.50 140 SER A N 1
ATOM 1101 C CA . SER A 1 140 ? 6.875 4.730 6.597 1.00 92.50 140 SER A CA 1
ATOM 1102 C C . SER A 1 140 ? 5.750 3.725 6.336 1.00 92.50 140 SER A C 1
ATOM 1104 O O . SER A 1 140 ? 5.480 3.359 5.200 1.00 92.50 140 SER A O 1
ATOM 1106 N N . LEU A 1 141 ? 5.061 3.262 7.382 1.00 93.75 141 LEU A N 1
ATOM 1107 C CA . LEU A 1 141 ? 3.891 2.403 7.213 1.00 93.75 141 LEU A CA 1
ATOM 1108 C C . LEU A 1 141 ? 2.715 3.197 6.628 1.00 93.75 141 LEU A C 1
ATOM 1110 O O . LEU A 1 141 ? 2.079 2.765 5.673 1.00 93.75 141 LEU A O 1
ATOM 1114 N N . ILE A 1 142 ? 2.422 4.377 7.175 1.00 94.75 142 ILE A N 1
ATOM 1115 C CA . ILE A 1 142 ? 1.273 5.181 6.746 1.00 94.75 142 ILE A CA 1
ATOM 1116 C C . ILE A 1 142 ? 1.484 5.854 5.386 1.00 94.75 142 ILE A C 1
ATOM 1118 O O . ILE A 1 142 ? 0.494 6.058 4.677 1.00 94.75 142 ILE A O 1
ATOM 1122 N N . SER A 1 143 ? 2.724 6.185 5.005 1.00 94.38 143 SER A N 1
ATOM 1123 C CA . SER A 1 143 ? 3.025 6.775 3.691 1.00 94.38 143 SER A CA 1
ATOM 1124 C C . SER A 1 143 ? 2.589 5.877 2.541 1.00 94.38 143 SER A C 1
ATOM 1126 O O . SER A 1 143 ? 2.008 6.359 1.570 1.00 94.38 143 SER A O 1
ATOM 1128 N N . ASP A 1 144 ? 2.824 4.576 2.685 1.00 94.56 144 ASP A N 1
ATOM 1129 C CA . ASP A 1 144 ? 2.600 3.587 1.632 1.00 94.56 144 ASP A CA 1
ATOM 1130 C C . ASP A 1 144 ? 1.298 2.793 1.821 1.00 94.56 144 ASP A C 1
ATOM 1132 O O . ASP A 1 144 ? 0.871 2.047 0.935 1.00 94.56 144 ASP A O 1
ATOM 1136 N N . LEU A 1 145 ? 0.608 3.000 2.949 1.00 96.25 145 LEU A N 1
ATOM 1137 C CA . LEU A 1 145 ? -0.708 2.437 3.222 1.00 96.25 145 LEU A CA 1
ATOM 1138 C C . LEU A 1 145 ? -1.824 3.293 2.619 1.00 96.25 145 LEU A C 1
ATOM 1140 O O . LEU A 1 145 ? -2.061 4.453 2.980 1.00 96.25 145 LEU A O 1
ATOM 1144 N N . LYS A 1 146 ? -2.641 2.661 1.782 1.00 96.38 146 LYS A N 1
ATOM 1145 C CA . LYS A 1 146 ? -3.853 3.240 1.209 1.00 96.38 146 LYS A CA 1
ATOM 1146 C C . LYS A 1 146 ? -5.076 2.444 1.650 1.00 96.38 146 LYS A C 1
ATOM 1148 O O . LYS A 1 146 ? -5.109 1.226 1.553 1.00 96.38 146 LYS A O 1
ATOM 1153 N N . ILE A 1 147 ? -6.093 3.156 2.130 1.00 95.44 147 ILE A N 1
ATOM 1154 C CA . ILE A 1 147 ? -7.372 2.572 2.547 1.00 95.44 147 ILE A CA 1
ATOM 1155 C C . ILE A 1 147 ? -8.451 3.338 1.804 1.00 95.44 147 ILE A C 1
ATOM 1157 O O . ILE A 1 147 ? -8.517 4.561 1.911 1.00 95.44 147 ILE A O 1
ATOM 1161 N N . THR A 1 148 ? -9.252 2.640 1.007 1.00 93.62 148 THR A N 1
ATOM 1162 C CA . THR A 1 148 ? -10.274 3.271 0.166 1.00 93.62 148 THR A CA 1
ATOM 1163 C C . THR A 1 148 ? -11.559 2.471 0.160 1.00 93.62 148 THR A C 1
ATOM 1165 O O . THR A 1 148 ? -11.552 1.246 0.228 1.00 93.62 148 THR A O 1
ATOM 1168 N N . ARG A 1 149 ? -12.688 3.166 0.042 1.00 91.62 149 ARG A N 1
ATOM 1169 C CA . ARG A 1 149 ? -13.988 2.528 -0.144 1.00 91.62 149 ARG A CA 1
ATOM 1170 C C . ARG A 1 149 ? -14.174 2.119 -1.603 1.00 91.62 149 ARG A C 1
ATOM 1172 O O . ARG A 1 149 ? -14.008 2.936 -2.508 1.00 91.62 149 ARG A O 1
ATOM 1179 N N . LEU A 1 150 ? -14.596 0.878 -1.840 1.00 90.00 150 LEU A N 1
ATOM 1180 C CA . LEU A 1 150 ? -14.910 0.409 -3.190 1.00 90.00 150 LEU A CA 1
ATOM 1181 C C . LEU A 1 150 ? -16.290 0.910 -3.630 1.00 90.00 150 LEU A C 1
ATOM 1183 O O . LEU A 1 150 ? -17.324 0.312 -3.323 1.00 90.00 150 LEU A O 1
ATOM 1187 N N . GLY A 1 151 ? -16.317 2.030 -4.353 1.00 86.75 151 GLY A N 1
ATOM 1188 C CA . GLY A 1 151 ? -17.546 2.629 -4.878 1.00 86.75 151 GLY A CA 1
ATOM 1189 C C . GLY A 1 151 ? -18.546 2.986 -3.771 1.00 86.75 151 GLY A C 1
ATOM 1190 O O . GLY A 1 151 ? -18.186 3.579 -2.758 1.00 86.75 151 GLY A O 1
ATOM 1191 N N . LYS A 1 152 ? -19.820 2.610 -3.950 1.00 83.62 152 LYS A N 1
ATOM 1192 C CA . LYS A 1 152 ? -20.893 2.805 -2.951 1.00 83.62 152 LYS A CA 1
ATOM 1193 C C . LYS A 1 152 ? -21.176 1.538 -2.130 1.00 83.62 152 LYS A C 1
ATOM 1195 O O . LYS A 1 152 ? -22.297 1.335 -1.674 1.00 83.62 152 LYS A O 1
ATOM 1200 N N . THR A 1 153 ? -20.184 0.663 -1.968 1.00 86.75 153 THR A N 1
ATOM 1201 C CA . THR A 1 153 ? -20.340 -0.602 -1.229 1.00 86.75 153 THR A CA 1
ATOM 1202 C C . THR A 1 153 ? -20.005 -0.440 0.253 1.00 86.75 153 THR A C 1
ATOM 1204 O O . THR A 1 153 ? -19.594 0.634 0.689 1.00 86.75 153 THR A O 1
ATOM 1207 N N . LYS A 1 154 ? -20.176 -1.502 1.042 1.00 85.75 154 LYS A N 1
ATOM 1208 C CA . LYS A 1 154 ? -19.712 -1.568 2.435 1.00 85.75 154 LYS A CA 1
ATOM 1209 C C . LYS A 1 154 ? -18.276 -2.091 2.572 1.00 85.75 154 LYS A C 1
ATOM 1211 O O . LYS A 1 154 ? -17.866 -2.479 3.657 1.00 85.75 154 LYS A O 1
ATOM 1216 N N . ILE A 1 155 ? -17.527 -2.134 1.473 1.00 89.06 155 ILE A N 1
ATOM 1217 C CA . ILE A 1 155 ? -16.214 -2.771 1.414 1.00 89.06 155 ILE A CA 1
ATOM 1218 C C . ILE A 1 155 ? -15.125 -1.699 1.427 1.00 89.06 155 ILE A C 1
ATOM 1220 O O . ILE A 1 155 ? -15.146 -0.778 0.602 1.00 89.06 155 ILE A O 1
ATOM 1224 N N . LEU A 1 156 ? -14.164 -1.855 2.335 1.00 92.50 156 LEU A N 1
ATOM 1225 C CA . LEU A 1 156 ? -12.892 -1.144 2.298 1.00 92.50 156 LEU A CA 1
ATOM 1226 C C . LEU A 1 156 ? -11.843 -2.033 1.626 1.00 92.50 156 LEU A C 1
ATOM 1228 O O . LEU A 1 156 ? -11.725 -3.217 1.936 1.00 92.50 156 LEU A O 1
ATOM 1232 N N . GLU A 1 157 ? -11.098 -1.457 0.692 1.00 95.38 157 GLU A N 1
ATOM 1233 C CA . GLU A 1 157 ? -9.890 -2.037 0.116 1.00 95.38 157 GLU A CA 1
ATOM 1234 C C . GLU A 1 157 ? -8.680 -1.383 0.777 1.00 95.38 157 GLU A C 1
ATOM 1236 O O . GLU A 1 157 ? -8.537 -0.154 0.773 1.00 95.38 157 GLU A O 1
ATOM 1241 N N . ILE A 1 158 ? -7.836 -2.226 1.360 1.00 96.50 158 ILE A N 1
ATOM 1242 C CA . ILE A 1 158 ? -6.588 -1.849 2.002 1.00 96.50 158 ILE A CA 1
ATOM 1243 C C . ILE A 1 158 ? -5.480 -2.319 1.077 1.00 96.50 158 ILE A C 1
ATOM 1245 O O . ILE A 1 158 ? -5.439 -3.494 0.712 1.00 96.50 158 ILE A O 1
ATOM 1249 N N . SER A 1 159 ? -4.596 -1.411 0.689 1.00 96.56 159 SER A N 1
ATOM 1250 C CA . SER A 1 159 ? -3.454 -1.722 -0.157 1.00 96.56 159 SER A CA 1
ATOM 1251 C C . SER A 1 159 ? -2.176 -1.108 0.382 1.00 96.56 159 SER A C 1
ATOM 1253 O O . SER A 1 159 ? -2.199 0.020 0.872 1.00 96.56 159 SER A O 1
ATOM 1255 N N . TYR A 1 160 ? -1.077 -1.829 0.214 1.00 96.50 160 TYR A N 1
ATOM 1256 C CA . TYR A 1 160 ? 0.263 -1.398 0.588 1.00 96.50 160 TYR A CA 1
ATOM 1257 C C . TYR A 1 160 ? 1.197 -1.546 -0.614 1.00 96.50 160 TYR A C 1
ATOM 1259 O O . TYR A 1 160 ? 1.060 -2.511 -1.376 1.00 96.50 160 TYR A O 1
ATOM 1267 N N . GLN A 1 161 ? 2.097 -0.582 -0.804 1.00 94.50 161 GLN A N 1
ATOM 1268 C CA . GLN A 1 161 ? 3.051 -0.546 -1.915 1.00 94.50 161 GLN A CA 1
ATOM 1269 C C . GLN A 1 161 ? 4.497 -0.487 -1.410 1.00 94.50 161 GLN A C 1
ATOM 1271 O O . GLN A 1 161 ? 4.752 0.012 -0.321 1.00 94.50 161 GLN A O 1
ATOM 1276 N N . GLY A 1 162 ? 5.443 -1.000 -2.191 1.00 92.69 162 GLY A N 1
ATOM 1277 C CA . GLY A 1 162 ? 6.852 -1.034 -1.808 1.00 92.69 162 GLY A CA 1
ATOM 1278 C C . GLY A 1 162 ? 7.721 -1.811 -2.793 1.00 92.69 162 GLY A C 1
ATOM 1279 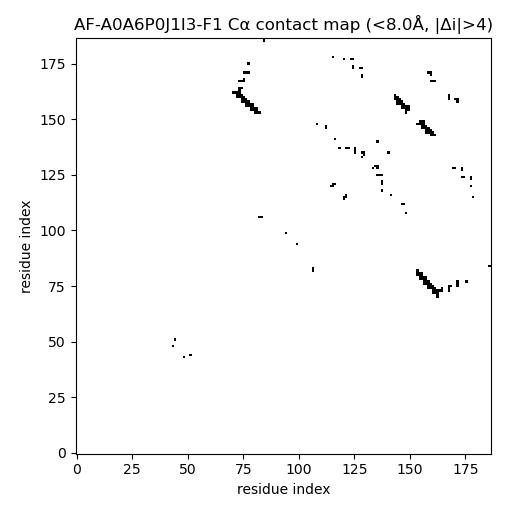O O . GLY A 1 162 ? 7.226 -2.371 -3.769 1.00 92.69 162 GLY A O 1
ATOM 1280 N N . ASN A 1 163 ? 9.024 -1.852 -2.524 1.00 91.12 163 ASN A N 1
ATOM 1281 C CA . ASN A 1 163 ? 10.012 -2.457 -3.425 1.00 91.12 163 ASN A CA 1
ATOM 1282 C C . ASN A 1 163 ? 10.235 -3.958 -3.160 1.00 91.12 163 ASN A C 1
ATOM 1284 O O . ASN A 1 163 ? 10.732 -4.666 -4.032 1.00 91.12 163 ASN A O 1
ATOM 1288 N N . ASP A 1 164 ? 9.868 -4.441 -1.969 1.00 91.62 164 ASP A N 1
ATOM 1289 C CA . ASP A 1 164 ? 10.040 -5.835 -1.549 1.00 91.62 164 ASP A CA 1
ATOM 1290 C C . ASP A 1 164 ? 8.670 -6.540 -1.438 1.00 91.62 164 ASP A C 1
ATOM 1292 O O . ASP A 1 164 ? 7.877 -6.206 -0.549 1.00 91.62 164 ASP A O 1
ATOM 1296 N N . PRO A 1 165 ? 8.358 -7.502 -2.328 1.00 92.31 165 PRO A N 1
ATOM 1297 C CA . PRO A 1 165 ? 7.068 -8.183 -2.335 1.00 92.31 165 PRO A CA 1
ATOM 1298 C C . PRO A 1 165 ? 6.823 -9.047 -1.089 1.00 92.31 165 PRO A C 1
ATOM 1300 O O . PRO A 1 165 ? 5.675 -9.134 -0.643 1.00 92.31 165 PRO A O 1
ATOM 1303 N N . ASP A 1 166 ? 7.860 -9.656 -0.508 1.00 92.62 166 ASP A N 1
ATOM 1304 C CA . ASP A 1 166 ? 7.725 -10.518 0.671 1.00 92.62 166 ASP A CA 1
ATOM 1305 C C . ASP A 1 166 ? 7.445 -9.673 1.917 1.00 92.62 166 ASP A C 1
ATOM 1307 O O . ASP A 1 166 ? 6.562 -9.995 2.727 1.00 92.62 166 ASP A O 1
ATOM 1311 N N . LEU A 1 167 ? 8.122 -8.527 2.024 1.00 92.81 167 LEU A N 1
ATOM 1312 C CA . LEU A 1 167 ? 7.851 -7.558 3.078 1.00 92.81 167 LEU A CA 1
ATOM 1313 C C . LEU A 1 167 ? 6.425 -7.001 2.975 1.00 92.81 167 LEU A C 1
ATOM 1315 O O . LEU A 1 167 ? 5.701 -6.958 3.970 1.00 92.81 167 LEU A O 1
ATOM 1319 N N . ILE A 1 168 ? 5.991 -6.614 1.771 1.00 94.25 168 ILE A N 1
ATOM 1320 C CA . ILE A 1 168 ? 4.632 -6.107 1.534 1.00 94.25 168 ILE A CA 1
ATOM 1321 C C . ILE A 1 168 ? 3.583 -7.128 1.980 1.00 94.25 168 ILE A C 1
ATOM 1323 O O . ILE A 1 168 ? 2.615 -6.756 2.644 1.00 94.25 168 ILE A O 1
ATOM 1327 N N . LEU A 1 169 ? 3.753 -8.406 1.627 1.00 94.19 169 LEU A N 1
ATOM 1328 C CA . LEU A 1 169 ? 2.832 -9.467 2.043 1.00 94.19 169 LEU A CA 1
ATOM 1329 C C . LEU A 1 169 ? 2.809 -9.630 3.562 1.00 94.19 169 LEU A C 1
ATOM 1331 O O . LEU A 1 169 ? 1.731 -9.757 4.140 1.00 94.19 169 LEU A O 1
ATOM 1335 N N . THR A 1 170 ? 3.971 -9.570 4.208 1.00 94.12 170 THR A N 1
ATOM 1336 C CA . THR A 1 170 ? 4.093 -9.664 5.668 1.00 94.12 170 THR A CA 1
ATOM 1337 C C . THR A 1 170 ? 3.351 -8.521 6.364 1.00 94.12 170 THR A C 1
ATOM 1339 O O . THR A 1 170 ? 2.512 -8.767 7.231 1.00 94.12 170 THR A O 1
ATOM 1342 N N . ILE A 1 171 ? 3.574 -7.277 5.924 1.00 95.06 171 ILE A N 1
ATOM 1343 C CA . ILE A 1 171 ? 2.877 -6.085 6.434 1.00 95.06 171 ILE A CA 1
ATOM 1344 C C . ILE A 1 171 ? 1.366 -6.224 6.257 1.00 95.06 171 ILE A C 1
ATOM 1346 O O . ILE A 1 171 ? 0.591 -5.973 7.182 1.00 95.06 171 ILE A O 1
ATOM 1350 N N . LEU A 1 172 ? 0.935 -6.629 5.064 1.00 95.38 172 LEU A N 1
ATOM 1351 C CA . LEU A 1 172 ? -0.478 -6.698 4.730 1.00 95.38 172 LEU A CA 1
ATOM 1352 C C . LEU A 1 172 ? -1.207 -7.810 5.502 1.00 95.38 172 LEU A C 1
ATOM 1354 O O . LEU A 1 172 ? -2.345 -7.606 5.924 1.00 95.38 172 LEU A O 1
ATOM 1358 N N . ASN A 1 173 ? -0.551 -8.950 5.729 1.00 95.12 173 ASN A N 1
ATOM 1359 C CA . ASN A 1 173 ? -1.079 -10.032 6.559 1.00 95.12 173 ASN A CA 1
ATOM 1360 C C . ASN A 1 173 ? -1.232 -9.589 8.018 1.00 95.12 173 ASN A C 1
ATOM 1362 O O . ASN A 1 173 ? -2.291 -9.810 8.605 1.00 95.12 173 ASN A O 1
ATOM 1366 N N . GLN A 1 174 ? -0.232 -8.891 8.568 1.00 95.25 174 GLN A N 1
ATOM 1367 C CA . GLN A 1 174 ? -0.312 -8.358 9.929 1.00 95.25 174 GLN A CA 1
ATOM 1368 C C . GLN A 1 174 ? -1.454 -7.344 10.072 1.00 95.25 174 GLN A C 1
ATOM 1370 O O . GLN A 1 174 ? -2.222 -7.389 11.033 1.00 95.25 174 GLN A O 1
ATOM 1375 N N . LEU A 1 175 ? -1.607 -6.441 9.098 1.00 95.88 175 LEU A N 1
ATOM 1376 C CA . LEU A 1 175 ? -2.723 -5.494 9.059 1.00 95.88 175 LEU A CA 1
ATOM 1377 C C . LEU A 1 175 ? -4.075 -6.211 9.015 1.00 95.88 175 LEU A C 1
ATOM 1379 O O . LEU A 1 175 ? -5.000 -5.813 9.721 1.00 95.88 175 LEU A O 1
ATOM 1383 N N . ALA A 1 176 ? -4.196 -7.258 8.199 1.00 94.75 176 ALA A N 1
ATOM 1384 C CA . ALA A 1 176 ? -5.429 -8.026 8.088 1.00 94.75 176 ALA A CA 1
ATOM 1385 C C . ALA A 1 176 ? -5.809 -8.689 9.419 1.00 94.75 176 ALA A C 1
ATOM 1387 O O . ALA A 1 176 ? -6.977 -8.637 9.803 1.00 94.75 176 ALA A O 1
ATOM 1388 N N . GLU A 1 177 ? -4.841 -9.258 10.140 1.00 94.31 177 GLU A N 1
ATOM 1389 C CA . GLU A 1 177 ? -5.066 -9.887 11.444 1.00 94.31 177 GLU A CA 1
ATOM 1390 C C . GLU A 1 177 ? -5.495 -8.872 12.512 1.00 94.31 177 GLU A C 1
ATOM 1392 O O . GLU A 1 177 ? -6.504 -9.078 13.195 1.00 94.31 177 GLU A O 1
ATOM 1397 N N . VAL A 1 178 ? -4.791 -7.740 12.616 1.00 94.12 178 VAL A N 1
ATOM 1398 C CA . VAL A 1 178 ? -5.126 -6.692 13.593 1.00 94.12 178 VAL A CA 1
ATOM 1399 C C . VAL A 1 178 ? -6.494 -6.083 13.294 1.00 94.12 178 VAL A C 1
ATOM 1401 O O . VAL A 1 178 ? -7.311 -5.928 14.199 1.00 94.12 178 VAL A O 1
ATOM 1404 N N . TYR A 1 179 ? -6.792 -5.775 12.030 1.00 92.75 179 TYR A N 1
ATOM 1405 C CA . TYR A 1 179 ? -8.085 -5.196 11.655 1.00 92.75 179 TYR A CA 1
ATOM 1406 C C . TYR A 1 179 ? -9.240 -6.177 11.838 1.00 92.75 179 TYR A C 1
ATOM 1408 O O . TYR A 1 179 ? -10.327 -5.766 12.246 1.00 92.75 179 TYR A O 1
ATOM 1416 N N . LEU A 1 180 ? -9.020 -7.465 11.560 1.00 90.38 180 LEU A N 1
ATOM 1417 C CA . LEU A 1 180 ? -10.014 -8.497 11.827 1.00 90.38 180 LEU A CA 1
ATOM 1418 C C . LEU A 1 180 ? -10.306 -8.585 13.327 1.00 90.38 180 LEU A C 1
ATOM 1420 O O . LEU A 1 180 ? -11.473 -8.558 13.709 1.00 90.38 180 LEU A O 1
ATOM 1424 N N . THR A 1 181 ? -9.265 -8.629 14.159 1.00 90.88 181 THR A N 1
ATOM 1425 C CA . THR A 1 181 ? -9.388 -8.688 15.624 1.00 90.88 181 THR A CA 1
ATOM 1426 C C . THR A 1 181 ? -10.132 -7.470 16.163 1.00 90.88 181 THR A C 1
ATOM 1428 O O . THR A 1 181 ? -11.144 -7.623 16.841 1.00 90.88 181 THR A O 1
ATOM 1431 N N . TYR A 1 182 ? -9.725 -6.267 15.754 1.00 89.06 182 TYR A N 1
ATOM 1432 C CA . TYR A 1 182 ? -10.400 -5.023 16.122 1.00 89.06 182 TYR A CA 1
ATOM 1433 C C . TYR A 1 182 ? -11.891 -5.037 15.740 1.00 89.06 182 TYR A C 1
ATOM 1435 O O . TYR A 1 182 ? -12.756 -4.712 16.549 1.00 89.06 182 TYR A O 1
ATOM 1443 N N . SER A 1 183 ? -12.219 -5.509 14.530 1.00 83.69 183 SER A N 1
ATOM 1444 C CA . SER A 1 183 ? -13.614 -5.605 14.075 1.00 83.69 183 SER A CA 1
ATOM 1445 C C . SER A 1 183 ? -14.462 -6.621 14.849 1.00 83.69 183 SER A C 1
ATOM 1447 O O . SER A 1 183 ? -15.688 -6.567 14.777 1.00 83.69 183 SER A O 1
ATOM 1449 N N . LEU A 1 184 ? -13.829 -7.581 15.531 1.00 84.69 184 LEU A N 1
ATOM 1450 C CA . LEU A 1 184 ? -14.504 -8.564 16.376 1.00 84.69 184 LEU A CA 1
ATOM 1451 C C . LEU A 1 184 ? -14.721 -8.039 17.795 1.00 84.69 184 LEU A C 1
ATOM 1453 O O . LEU A 1 184 ? -15.746 -8.361 18.384 1.00 84.69 184 LEU A O 1
ATOM 1457 N N . GLU A 1 185 ? -13.787 -7.250 18.324 1.00 83.62 185 GLU A N 1
ATOM 1458 C CA . GLU A 1 185 ? -13.884 -6.646 19.658 1.00 83.62 185 GLU A CA 1
ATOM 1459 C C . GLU A 1 185 ? -14.888 -5.489 19.718 1.00 83.62 185 GLU A C 1
ATOM 1461 O O . GLU A 1 185 ? -15.517 -5.279 20.750 1.00 83.62 185 GLU A O 1
ATOM 1466 N N . GLU A 1 186 ? -15.059 -4.751 18.618 1.00 73.94 186 GLU A N 1
ATOM 1467 C CA . GLU A 1 186 ? -15.980 -3.607 18.543 1.00 73.94 186 GLU A CA 1
ATOM 1468 C C . GLU A 1 186 ? -17.442 -4.006 18.223 1.00 73.94 186 GLU A C 1
ATOM 1470 O O . GLU A 1 186 ? -18.311 -3.141 18.095 1.00 73.94 186 GLU A O 1
ATOM 1475 N N . ARG A 1 187 ? -17.732 -5.307 18.079 1.00 63.53 187 ARG A N 1
ATOM 1476 C CA . ARG A 1 187 ? -19.095 -5.846 17.900 1.00 63.53 187 ARG A CA 1
ATOM 1477 C C . ARG A 1 187 ? -19.839 -5.991 19.221 1.00 63.53 187 ARG A C 1
ATOM 1479 O O . ARG A 1 187 ? -21.050 -5.674 19.211 1.00 63.53 187 ARG A O 1
#

Nearest PDB structures (foldseek):
  8tun-assembly1_E  TM=5.938E-01  e=3.878E-02  Caldimonas thermodepolymerans
  8tun-assembly1_K  TM=5.325E-01  e=2.189E-02  Caldimonas thermodepolymerans
  8tsi-assembly1_K  TM=6.035E-01  e=7.323E-02  Caldimonas thermodepolymerans
  8tsw-assembly1_J  TM=5.408E-01  e=7.803E-02  Caldimonas thermodepolymerans
  8tsl-assembly1_I  TM=5.396E-01  e=3.159E-01  Caldimonas thermodepolymerans